Protein AF-A0A3B5LZ37-F1 (afdb_monomer)

Solvent-accessible surface area (backbone atoms only — not comparable to full-atom values): 19050 Å² total; per-residue (Å²): 139,79,80,84,75,85,79,83,60,98,40,76,66,57,43,52,51,50,54,52,50,49,52,50,54,51,48,50,52,51,52,52,51,49,50,53,51,51,51,52,54,49,52,50,51,54,50,51,51,51,52,52,52,51,48,53,51,50,52,48,53,52,52,51,53,52,53,51,51,51,51,52,51,53,53,51,51,52,51,49,54,51,49,52,52,53,50,53,50,50,51,52,51,49,53,51,53,52,50,53,50,52,51,53,50,51,52,50,53,49,51,55,50,51,51,52,52,51,53,52,54,50,53,52,48,53,51,48,50,52,54,50,51,53,56,48,53,57,47,52,54,54,51,50,53,51,49,55,51,48,54,52,52,50,50,55,49,50,53,51,49,54,50,52,52,51,52,49,51,53,51,51,52,56,50,50,53,51,50,53,49,53,50,51,51,69,73,57,70,88,78,87,90,91,80,90,78,90,80,91,82,92,80,89,82,87,83,88,87,88,89,85,88,91,87,85,89,85,86,85,86,85,76,92,78,78,82,82,85,79,76,91,73,94,69,86,79,78,79,69,53,72,66,59,51,53,53,51,51,50,54,52,53,50,50,54,56,53,53,60,59,59,76,76,69,81,81,93,75,91,80,75,98,76,66,91,84,71,85,76,90,79,69,83,63,66,67,52,55,55,50,54,53,49,52,52,51,52,52,52,52,50,54,54,51,53,56,57,64,74,77,109

Secondary structure (DSSP, 8-state):
---------SSHHHHHHHHHHHHHHHHHHHHHHHHHHHHHHHHHHHHHHHHHHHHHHHHHHHHHHHHHHHHHHHHHHHHHHHHHHHHHHHHHHHHHHHHHHHHHHHHHHHHHHHHHHHHHHHHHHHHHHHHHHHHHHHHHHHHHHHHHHHHHHHHHHHHHHHHHHHHHHHHHHHHHHHHHHHHHHHH--S------------------------------------PPP------------HHHHHHHHHHHHHHHHHHHHHTTSS---PPPS-STTS-----TTHHHHHHHHHHHHHHHHHHHHHHHHS--

Mean predicted aligned error: 20.91 Å

Structure (mmCIF, N/CA/C/O backbone):
data_AF-A0A3B5LZ37-F1
#
_entry.id   AF-A0A3B5LZ37-F1
#
loop_
_atom_site.group_PDB
_atom_site.id
_atom_site.type_symbol
_atom_site.label_atom_id
_atom_site.label_alt_id
_atom_site.label_comp_id
_atom_site.label_asym_id
_atom_site.label_entity_id
_atom_site.label_seq_id
_atom_site.pdbx_PDB_ins_code
_atom_site.Cartn_x
_atom_site.Cartn_y
_atom_site.Cartn_z
_atom_site.occupancy
_atom_site.B_iso_or_equiv
_atom_site.auth_seq_id
_atom_site.auth_comp_id
_atom_site.auth_asym_id
_atom_site.auth_atom_id
_atom_site.pdbx_PDB_model_num
ATOM 1 N N . MET A 1 1 ? -62.213 -22.875 81.108 1.00 37.03 1 MET A N 1
ATOM 2 C CA . MET A 1 1 ? -63.396 -22.525 81.920 1.00 37.03 1 MET A CA 1
ATOM 3 C C . MET A 1 1 ? -63.235 -23.212 83.260 1.00 37.03 1 MET A C 1
ATOM 5 O O . MET A 1 1 ? -63.354 -24.426 83.316 1.00 37.03 1 MET A O 1
ATOM 9 N N . VAL A 1 2 ? -62.835 -22.464 84.285 1.00 41.09 2 VAL A N 1
ATOM 10 C CA . VAL A 1 2 ? -62.782 -22.961 85.666 1.00 41.09 2 VAL A CA 1
ATOM 11 C C . VAL A 1 2 ? -64.120 -22.583 86.299 1.00 41.09 2 VAL A C 1
ATOM 13 O O . VAL A 1 2 ? -64.538 -21.434 86.169 1.00 41.09 2 VAL A O 1
AT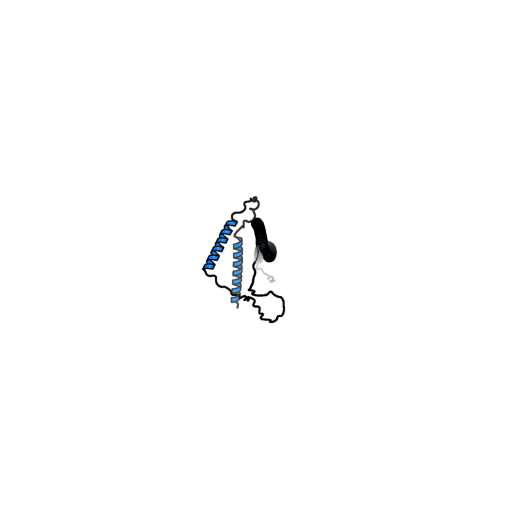OM 16 N N . GLU A 1 3 ? -64.824 -23.560 86.871 1.00 45.31 3 GLU A N 1
ATOM 17 C CA . GLU A 1 3 ? -66.086 -23.353 87.593 1.00 45.31 3 GLU A CA 1
ATOM 18 C C . GLU A 1 3 ? -65.928 -22.289 88.694 1.00 45.31 3 GLU A C 1
ATOM 20 O O . GLU A 1 3 ? -64.901 -22.275 89.378 1.00 45.31 3 GLU A O 1
ATOM 25 N N . PRO A 1 4 ? -66.932 -21.422 88.921 1.00 50.06 4 PRO A N 1
ATOM 26 C CA . PRO A 1 4 ? -66.911 -20.511 90.050 1.00 50.06 4 PRO A CA 1
ATOM 27 C C . PRO A 1 4 ? -67.201 -21.316 91.319 1.00 50.06 4 PRO A C 1
ATOM 29 O O . PRO A 1 4 ? -68.345 -21.658 91.616 1.00 50.06 4 PRO A O 1
ATOM 32 N N . THR A 1 5 ? -66.153 -21.646 92.072 1.00 52.88 5 THR A N 1
ATOM 33 C CA . THR A 1 5 ? -66.287 -22.207 93.416 1.00 52.88 5 THR A CA 1
ATOM 34 C C . THR A 1 5 ? -67.075 -21.232 94.284 1.00 52.88 5 THR A C 1
ATOM 36 O O . THR A 1 5 ? -66.641 -20.104 94.509 1.00 52.88 5 THR A O 1
ATOM 39 N N . ALA A 1 6 ? -68.246 -21.656 94.765 1.00 59.69 6 ALA A N 1
ATOM 40 C CA . ALA A 1 6 ? -69.032 -20.891 95.722 1.00 59.69 6 ALA A CA 1
ATOM 41 C C . ALA A 1 6 ? -68.243 -20.781 97.036 1.00 59.69 6 ALA A C 1
ATOM 43 O O . ALA A 1 6 ? -68.190 -21.715 97.837 1.00 59.69 6 ALA A O 1
ATOM 44 N N . HIS A 1 7 ? -67.570 -19.649 97.221 1.00 60.62 7 HIS A N 1
ATOM 45 C CA . HIS A 1 7 ? -66.814 -19.349 98.426 1.00 60.62 7 HIS A CA 1
ATOM 46 C C . HIS A 1 7 ? -67.796 -18.941 99.533 1.00 60.62 7 HIS A C 1
ATOM 48 O O . HIS A 1 7 ? -68.453 -17.910 99.440 1.00 60.62 7 HIS A O 1
ATOM 54 N N . SER A 1 8 ? -67.937 -19.779 100.562 1.00 71.06 8 SER A N 1
ATOM 55 C CA . SER A 1 8 ? -68.711 -19.453 101.765 1.00 71.06 8 SER A CA 1
ATOM 56 C C . SER A 1 8 ? -67.790 -18.779 102.774 1.00 71.06 8 SER A C 1
ATOM 58 O O . SER A 1 8 ? -66.862 -19.416 103.273 1.00 71.06 8 SER A O 1
ATOM 60 N N . PHE A 1 9 ? -68.048 -17.508 103.080 1.00 76.94 9 PHE A N 1
ATOM 61 C CA . PHE A 1 9 ? -67.205 -16.713 103.971 1.00 76.94 9 PHE A CA 1
ATOM 62 C C . PHE A 1 9 ? -67.703 -16.765 105.430 1.00 76.94 9 PHE A C 1
ATOM 64 O O . PHE A 1 9 ? -68.889 -16.551 105.679 1.00 76.94 9 PHE A O 1
ATOM 71 N N . PRO A 1 10 ? -66.818 -17.023 106.409 1.00 76.38 10 PRO A N 1
ATOM 72 C CA . PRO A 1 10 ? -67.133 -16.997 107.843 1.00 76.38 10 PRO A CA 1
ATOM 73 C C . PRO A 1 10 ? -67.588 -15.628 108.376 1.00 76.38 10 PRO A C 1
ATOM 75 O O . PRO A 1 10 ? -68.289 -15.564 109.387 1.00 76.38 10 PRO A O 1
ATOM 78 N N . SER A 1 11 ? -67.212 -14.526 107.715 1.00 81.69 11 SER A N 1
ATOM 79 C CA . SER A 1 11 ? -67.739 -13.186 107.997 1.00 81.69 11 SER A CA 1
ATOM 80 C C . SER A 1 11 ? -67.734 -12.287 106.756 1.00 81.69 11 SER A C 1
ATOM 82 O O . SER A 1 11 ? -66.883 -12.428 105.879 1.00 81.69 11 SER A O 1
ATOM 84 N N . LEU A 1 12 ? -68.621 -11.284 106.737 1.00 81.62 12 LEU A N 1
ATOM 85 C CA . LEU A 1 12 ? -68.654 -10.212 105.725 1.00 81.62 12 LEU A CA 1
ATOM 86 C C . LEU A 1 12 ? -67.300 -9.500 105.545 1.00 81.62 12 LEU A C 1
ATOM 88 O O . LEU A 1 12 ? -67.011 -8.973 104.475 1.00 81.62 12 LEU A O 1
ATOM 92 N N . LYS A 1 13 ? -66.462 -9.471 106.590 1.00 86.94 13 LYS A N 1
ATOM 93 C CA . LYS A 1 13 ? -65.134 -8.852 106.539 1.00 86.94 13 LYS A CA 1
ATOM 94 C C . LYS A 1 13 ? -64.147 -9.685 105.714 1.00 86.94 13 LYS A C 1
ATOM 96 O O . LYS A 1 13 ? -63.394 -9.114 104.935 1.00 86.94 13 LYS A O 1
ATOM 101 N N . GLU A 1 14 ? -64.178 -11.009 105.857 1.00 82.88 14 GLU A N 1
ATOM 102 C CA . GLU A 1 14 ? -63.323 -11.925 105.086 1.00 82.88 14 GLU A CA 1
ATOM 103 C C . GLU A 1 14 ? -63.758 -12.008 103.618 1.00 82.88 14 GLU A C 1
ATOM 105 O O . GLU A 1 14 ? -62.909 -12.084 102.735 1.00 82.88 14 GLU A O 1
ATOM 110 N N . GLU A 1 15 ? -65.063 -11.914 103.342 1.00 85.44 15 GLU A N 1
ATOM 111 C CA . GLU A 1 15 ? -65.585 -11.784 101.975 1.00 85.44 15 GLU A CA 1
ATOM 112 C C . GLU A 1 15 ? -65.077 -10.506 101.293 1.00 85.44 15 GLU A C 1
ATOM 114 O O . GLU A 1 15 ? -64.597 -10.542 100.158 1.00 85.44 15 GLU A O 1
ATOM 119 N N . LEU A 1 16 ? -65.132 -9.373 102.001 1.00 88.00 16 LEU A N 1
ATOM 120 C CA . LEU A 1 16 ? -64.646 -8.092 101.493 1.00 88.00 16 LEU A CA 1
ATOM 121 C C . LEU A 1 16 ? -63.128 -8.113 101.263 1.00 88.00 16 LEU A C 1
ATOM 123 O O . LEU A 1 16 ? -62.667 -7.623 100.233 1.00 88.00 16 LEU A O 1
ATOM 127 N N . GLU A 1 17 ? -62.349 -8.691 102.184 1.00 87.94 17 GLU A N 1
ATOM 128 C CA . GLU A 1 17 ? -60.899 -8.855 102.015 1.00 87.94 17 GLU A CA 1
ATOM 129 C C . GLU A 1 17 ? -60.555 -9.780 100.837 1.00 87.94 17 GLU A C 1
ATOM 131 O O . GLU A 1 17 ? -59.694 -9.423 100.032 1.00 87.94 17 GLU A O 1
ATOM 136 N N . TYR A 1 18 ? -61.274 -10.894 100.655 1.00 90.38 18 TYR A N 1
ATOM 137 C CA . TYR A 1 18 ? -61.086 -11.791 99.511 1.00 90.38 18 TYR A CA 1
ATOM 138 C C . TYR A 1 18 ? -61.338 -11.084 98.175 1.00 90.38 18 TYR A C 1
ATOM 140 O O . TYR A 1 18 ? -60.482 -11.122 97.290 1.00 90.38 18 TYR A O 1
ATOM 148 N N . TRP A 1 19 ? -62.479 -10.404 98.012 1.00 91.81 19 TRP A N 1
ATOM 149 C CA . TRP A 1 19 ? -62.790 -9.704 96.760 1.00 91.81 19 TRP A CA 1
ATOM 150 C C . TRP A 1 19 ? -61.849 -8.528 96.500 1.00 91.81 19 TRP A C 1
ATOM 152 O O . TRP A 1 19 ? -61.487 -8.282 95.349 1.00 91.81 19 TRP A O 1
ATOM 162 N N . LYS A 1 20 ? -61.396 -7.837 97.552 1.00 93.19 20 LYS A N 1
ATOM 163 C CA . LYS A 1 20 ? -60.376 -6.788 97.446 1.00 93.19 20 LYS A CA 1
ATOM 164 C C . LYS A 1 20 ? -59.039 -7.352 96.967 1.00 93.19 20 LYS A C 1
ATOM 166 O O . LYS A 1 20 ? -58.408 -6.754 96.097 1.00 93.19 20 LYS A O 1
ATOM 171 N N . GLU A 1 21 ? -58.620 -8.503 97.484 1.00 93.81 21 GLU A N 1
ATOM 172 C CA . GLU A 1 21 ? -57.393 -9.153 97.031 1.00 93.81 21 GLU A CA 1
ATOM 173 C C . GLU A 1 21 ? -57.523 -9.730 95.614 1.00 93.81 21 GLU A C 1
ATOM 175 O O . GLU A 1 21 ? -56.580 -9.634 94.828 1.00 93.81 21 GLU A O 1
ATOM 180 N N . GLN A 1 22 ? -58.689 -10.263 95.235 1.00 93.88 22 GLN A N 1
ATOM 181 C CA . GLN A 1 22 ? -58.931 -10.687 93.853 1.00 93.88 22 GLN A CA 1
ATOM 182 C C . GLN A 1 22 ? -58.920 -9.509 92.880 1.00 93.88 22 GLN A C 1
ATOM 184 O O . GLN A 1 22 ? -58.299 -9.605 91.824 1.00 93.88 22 GLN A O 1
ATOM 189 N N . ALA A 1 23 ? -59.540 -8.382 93.239 1.00 94.75 23 ALA A N 1
ATOM 190 C CA . ALA A 1 23 ? -59.470 -7.158 92.448 1.00 94.75 23 ALA A CA 1
ATOM 191 C C . ALA A 1 23 ? -58.017 -6.688 92.284 1.00 94.75 23 ALA A C 1
ATOM 193 O O . ALA A 1 23 ? -57.604 -6.391 91.167 1.00 94.75 23 ALA A O 1
ATOM 194 N N . HIS A 1 24 ? -57.219 -6.719 93.359 1.00 96.19 24 HIS A N 1
ATOM 195 C CA . HIS A 1 24 ? -55.794 -6.390 93.299 1.00 96.19 24 HIS A CA 1
ATOM 196 C C . HIS A 1 24 ? -55.009 -7.349 92.389 1.00 96.19 24 HIS A C 1
ATOM 198 O O . HIS A 1 24 ? -54.209 -6.897 91.580 1.00 96.19 24 HIS A O 1
ATOM 204 N N . LYS A 1 25 ? -55.247 -8.667 92.462 1.00 96.25 25 LYS A N 1
ATOM 205 C CA . LYS A 1 25 ? -54.600 -9.660 91.578 1.00 96.25 25 LYS A CA 1
ATOM 206 C C . LYS A 1 25 ? -54.991 -9.483 90.113 1.00 96.25 25 LYS A C 1
ATOM 208 O O . LYS A 1 25 ? -54.149 -9.639 89.234 1.00 96.25 25 LYS A O 1
ATOM 213 N N . HIS A 1 26 ? -56.258 -9.189 89.832 1.00 96.00 26 HIS A N 1
ATOM 214 C CA . HIS A 1 26 ? -56.717 -8.914 88.470 1.00 96.00 26 HIS A CA 1
ATOM 215 C C . HIS A 1 26 ? -56.147 -7.608 87.925 1.00 96.00 26 HIS A C 1
ATOM 217 O O . HIS A 1 26 ? -55.760 -7.579 86.762 1.00 96.00 26 HIS A O 1
ATOM 223 N N . GLN A 1 27 ? -56.064 -6.571 88.758 1.00 96.81 27 GLN A N 1
ATOM 224 C CA . GLN A 1 27 ? -55.427 -5.313 88.395 1.00 96.81 27 GLN A CA 1
ATOM 225 C C . GLN A 1 27 ? -53.939 -5.518 88.109 1.00 96.81 27 GLN A C 1
ATOM 227 O O . GLN A 1 27 ? -53.496 -5.175 87.025 1.00 96.81 27 GLN A O 1
ATOM 232 N N . GLN A 1 28 ? -53.217 -6.206 88.995 1.00 97.25 28 GLN A N 1
ATOM 233 C CA . GLN A 1 28 ? -51.811 -6.542 88.781 1.00 97.25 28 GLN A CA 1
ATOM 234 C C . GLN A 1 28 ? -51.592 -7.310 87.468 1.00 97.25 28 GLN A C 1
ATOM 236 O O . GLN A 1 28 ? -50.721 -6.947 86.693 1.00 97.25 28 GLN A O 1
ATOM 241 N N . ARG A 1 29 ? -52.403 -8.335 87.169 1.00 96.81 29 ARG A N 1
ATOM 242 C CA . ARG A 1 29 ? -52.296 -9.064 85.890 1.00 96.81 29 ARG A CA 1
ATOM 243 C C . ARG A 1 29 ? -52.621 -8.198 84.673 1.00 96.81 29 ARG A C 1
ATOM 245 O O . ARG A 1 29 ? -52.081 -8.446 83.602 1.00 96.81 29 ARG A O 1
ATOM 252 N N . ALA A 1 30 ? -53.552 -7.254 84.803 1.00 96.62 30 ALA A N 1
ATOM 253 C CA . ALA A 1 30 ? -53.871 -6.320 83.730 1.00 96.62 30 ALA A CA 1
ATOM 254 C C . ALA A 1 30 ? -52.710 -5.347 83.490 1.00 96.62 30 ALA A C 1
ATOM 256 O O . ALA A 1 30 ? -52.377 -5.098 82.335 1.00 96.62 30 ALA A O 1
ATOM 257 N N . ASP A 1 31 ? -52.077 -4.872 84.565 1.00 97.44 31 ASP A N 1
ATOM 258 C CA . ASP A 1 31 ? -50.893 -4.016 84.514 1.00 97.44 31 ASP A CA 1
ATOM 259 C C . ASP A 1 31 ? -49.704 -4.775 83.889 1.00 97.44 31 ASP A C 1
ATOM 261 O O . ASP A 1 31 ? -49.124 -4.295 82.921 1.00 97.44 31 ASP A O 1
ATOM 265 N N . GLU A 1 32 ? -49.420 -6.006 84.335 1.00 97.50 32 GLU A N 1
ATOM 266 C CA . GLU A 1 32 ? -48.377 -6.882 83.766 1.00 97.50 32 GLU A CA 1
ATOM 267 C C . GLU A 1 32 ? -48.607 -7.158 82.267 1.00 97.50 32 GLU A C 1
ATOM 269 O O . GLU A 1 32 ? -47.692 -7.026 81.457 1.00 97.50 32 GLU A O 1
ATOM 274 N N . ALA A 1 33 ? -49.840 -7.489 81.861 1.00 97.25 33 ALA A N 1
ATOM 275 C CA . ALA A 1 33 ? -50.171 -7.709 80.450 1.00 97.25 33 ALA A CA 1
ATOM 276 C C . ALA A 1 33 ? -50.076 -6.421 79.613 1.00 97.25 33 ALA A C 1
ATOM 278 O O . ALA A 1 33 ? -49.770 -6.468 78.419 1.00 97.25 33 ALA A O 1
ATOM 279 N N . GLN A 1 34 ? -50.360 -5.266 80.220 1.00 97.81 34 GLN A N 1
ATOM 280 C CA . GLN A 1 34 ? -50.197 -3.971 79.574 1.00 97.81 34 GLN A CA 1
ATOM 281 C C . GLN A 1 34 ? -48.714 -3.632 79.379 1.00 97.81 34 GLN A C 1
ATOM 283 O O . GLN A 1 34 ? -48.359 -3.145 78.306 1.00 97.81 34 GLN A O 1
ATOM 288 N N . GLU A 1 35 ? -47.864 -3.900 80.370 1.00 97.88 35 GLU A N 1
ATOM 289 C CA . GLU A 1 35 ? -46.409 -3.747 80.263 1.00 97.88 35 GLU A CA 1
ATOM 290 C C . GLU A 1 35 ? -45.837 -4.670 79.176 1.00 97.88 35 GLU A C 1
ATOM 292 O O . GLU A 1 35 ? -45.170 -4.185 78.263 1.00 97.88 35 GLU A O 1
ATOM 297 N N . GLU A 1 36 ? -46.198 -5.958 79.171 1.00 98.00 36 GLU A N 1
ATOM 298 C CA . GLU A 1 36 ? -45.754 -6.921 78.150 1.00 98.00 36 GLU A CA 1
ATOM 299 C C . GLU A 1 36 ? -46.178 -6.497 76.731 1.00 98.00 36 GLU A C 1
ATOM 301 O O . GLU A 1 36 ? -45.393 -6.563 75.781 1.00 98.00 36 GLU A O 1
ATOM 306 N N . LEU A 1 37 ? -47.407 -5.992 76.569 1.00 98.06 37 LEU A N 1
ATOM 307 C CA . LEU A 1 37 ? -47.872 -5.464 75.286 1.00 98.06 37 LEU A CA 1
ATOM 308 C C . LEU A 1 37 ? -47.072 -4.228 74.853 1.00 98.06 37 LEU A C 1
ATOM 310 O O . LEU A 1 37 ? -46.770 -4.085 73.666 1.00 98.06 37 LEU A O 1
ATOM 314 N N . GLN A 1 38 ? -46.748 -3.327 75.782 1.00 98.25 38 GLN A N 1
ATOM 315 C CA . GLN A 1 38 ? -45.941 -2.140 75.490 1.00 98.25 38 GLN A CA 1
ATOM 316 C C . GLN A 1 38 ? -44.519 -2.521 75.074 1.00 98.25 38 GLN A C 1
ATOM 318 O O . GLN A 1 38 ? -44.015 -1.971 74.091 1.00 98.25 38 GLN A O 1
ATOM 323 N N . GLU A 1 39 ? -43.903 -3.483 75.762 1.00 98.25 39 GLU A N 1
ATOM 324 C CA . GLU A 1 39 ? -42.597 -4.032 75.399 1.00 98.25 39 GLU A CA 1
ATOM 325 C C . GLU A 1 39 ? -42.638 -4.667 74.008 1.00 98.25 39 GLU A C 1
ATOM 327 O O . GLU A 1 39 ? -41.826 -4.316 73.154 1.00 98.25 39 GLU A O 1
ATOM 332 N N . PHE A 1 40 ? -43.630 -5.515 73.718 1.00 98.38 40 PHE A N 1
ATOM 333 C CA . PHE A 1 40 ? -43.779 -6.130 72.397 1.00 98.38 40 PHE A CA 1
ATOM 334 C C . PHE A 1 40 ? -43.956 -5.087 71.285 1.00 98.38 40 PHE A C 1
ATOM 336 O O . PHE A 1 40 ? -43.323 -5.178 70.232 1.00 98.38 40 PHE A O 1
ATOM 343 N N . GLN A 1 41 ? -44.786 -4.065 71.514 1.00 98.56 41 GLN A N 1
ATOM 344 C CA . GLN A 1 41 ? -44.967 -2.967 70.562 1.00 98.56 41 GLN A CA 1
ATOM 345 C C . GLN A 1 41 ? -43.674 -2.182 70.340 1.00 98.56 41 GLN A C 1
ATOM 347 O O . GLN A 1 41 ? -43.397 -1.778 69.212 1.00 98.56 41 GLN A O 1
ATOM 352 N N . GLN A 1 42 ? -42.893 -1.951 71.396 1.00 98.31 42 GLN A N 1
ATOM 353 C CA . GLN A 1 42 ? -41.611 -1.271 71.278 1.00 98.31 42 GLN A CA 1
ATOM 354 C C . GLN A 1 42 ? -40.607 -2.117 70.489 1.00 98.31 42 GLN A C 1
ATOM 356 O O . GLN A 1 42 ? -40.043 -1.619 69.520 1.00 98.31 42 GLN A O 1
ATOM 361 N N . MET A 1 43 ? -40.483 -3.405 70.812 1.00 98.12 43 MET A N 1
ATOM 362 C CA . MET A 1 43 ? -39.617 -4.341 70.092 1.00 98.12 43 MET A CA 1
ATOM 363 C C . MET A 1 43 ? -39.996 -4.468 68.610 1.00 98.12 43 MET A C 1
ATOM 365 O O . MET A 1 43 ? -39.112 -4.517 67.760 1.00 98.12 43 MET A O 1
ATOM 369 N N . SER A 1 44 ? -41.294 -4.478 68.280 1.00 98.44 44 SER A N 1
ATOM 370 C CA . SER A 1 44 ? -41.760 -4.480 66.883 1.00 98.44 44 SER A CA 1
ATOM 371 C C . SER A 1 44 ? -41.324 -3.217 66.147 1.00 98.44 44 SER A C 1
ATOM 373 O O . SER A 1 44 ? -40.819 -3.308 65.032 1.00 98.44 44 SER A O 1
ATOM 375 N N . ARG A 1 45 ? -41.468 -2.041 66.777 1.00 98.50 45 ARG A N 1
ATOM 376 C CA . ARG A 1 45 ? -41.036 -0.767 66.183 1.00 98.50 45 ARG A CA 1
ATOM 377 C C . ARG A 1 45 ? -39.527 -0.719 65.960 1.00 98.50 45 ARG A C 1
ATOM 379 O O . ARG A 1 45 ? -39.093 -0.253 64.911 1.00 98.50 45 ARG A O 1
ATOM 386 N N . ASP A 1 46 ? -38.745 -1.196 66.924 1.00 98.19 46 ASP A N 1
ATOM 387 C CA . ASP A 1 46 ? -37.286 -1.221 66.811 1.00 98.19 46 ASP A CA 1
ATOM 388 C C . ASP A 1 46 ? -36.840 -2.184 65.695 1.00 98.19 46 ASP A C 1
ATOM 390 O O . ASP A 1 46 ? -36.005 -1.822 64.868 1.00 98.19 46 ASP A O 1
ATOM 394 N N . TYR A 1 47 ? -37.479 -3.353 65.579 1.00 98.25 47 TYR A N 1
ATOM 395 C CA . TYR A 1 47 ? -37.217 -4.308 64.498 1.00 98.25 47 TYR A CA 1
ATOM 396 C C . TYR A 1 47 ? -37.623 -3.781 63.110 1.00 98.25 47 TYR A C 1
ATOM 398 O O . TYR A 1 47 ? -36.882 -3.933 62.138 1.00 98.25 47 TYR A O 1
ATOM 406 N N . GLU A 1 48 ? -38.780 -3.124 62.999 1.00 98.31 48 GLU A N 1
ATOM 407 C CA . GLU A 1 48 ? -39.203 -2.451 61.764 1.00 98.31 48 GLU A CA 1
ATOM 408 C C . GLU A 1 48 ? -38.192 -1.374 61.346 1.00 98.31 48 GLU A C 1
ATOM 410 O O . GLU A 1 48 ? -37.818 -1.301 60.174 1.00 98.31 48 GLU A O 1
ATOM 415 N N . ALA A 1 49 ? -37.688 -0.586 62.302 1.00 98.50 49 ALA A N 1
ATOM 416 C CA . ALA A 1 49 ? -36.662 0.415 62.037 1.00 98.50 49 ALA A CA 1
ATOM 417 C C . ALA A 1 49 ? -35.348 -0.219 61.544 1.00 98.50 49 ALA A C 1
ATOM 419 O O . ALA A 1 49 ? -34.753 0.286 60.588 1.00 98.50 49 ALA A O 1
ATOM 420 N N . GLU A 1 50 ? -34.910 -1.336 62.132 1.00 98.38 50 GLU A N 1
ATOM 421 C CA . GLU A 1 50 ? -33.742 -2.091 61.659 1.00 98.38 50 GLU A CA 1
ATOM 422 C C . GLU A 1 50 ? -33.930 -2.556 60.205 1.00 98.38 50 GLU A C 1
ATOM 424 O O . GLU A 1 50 ? -33.096 -2.242 59.348 1.00 98.38 50 GLU A O 1
ATOM 429 N N . LEU A 1 51 ? -35.066 -3.185 59.883 1.00 98.44 51 LEU A N 1
ATOM 430 C CA . LEU A 1 51 ? -35.387 -3.621 58.518 1.00 98.44 51 LEU A CA 1
ATOM 431 C C . LEU A 1 51 ? -35.425 -2.456 57.518 1.00 98.44 51 LEU A C 1
ATOM 433 O O . LEU A 1 51 ? -34.921 -2.580 56.399 1.00 98.44 51 LEU A O 1
ATOM 437 N N . GLU A 1 52 ? -35.978 -1.304 57.902 1.00 98.44 52 GLU A N 1
ATOM 438 C CA . GLU A 1 52 ? -35.963 -0.109 57.056 1.00 98.44 52 GLU A CA 1
ATOM 439 C C . GLU A 1 52 ? -34.542 0.401 56.790 1.00 98.44 52 GLU A C 1
ATOM 441 O O . GLU A 1 52 ? -34.254 0.881 55.687 1.00 98.44 52 GLU A O 1
ATOM 446 N N . THR A 1 53 ? -33.646 0.333 57.780 1.00 98.44 53 THR A N 1
ATOM 447 C CA . THR A 1 53 ? -32.247 0.739 57.587 1.00 98.44 53 THR A CA 1
ATOM 448 C C . THR A 1 53 ? -31.509 -0.205 56.644 1.00 98.44 53 THR A C 1
ATOM 450 O O . THR A 1 53 ? -30.802 0.271 55.750 1.00 98.44 53 THR A O 1
ATOM 453 N N . GLU A 1 54 ? -31.719 -1.517 56.772 1.00 98.44 54 GLU A N 1
ATOM 454 C CA . GLU A 1 54 ? -31.146 -2.516 55.868 1.00 98.44 54 GLU A CA 1
ATOM 455 C C . GLU A 1 54 ? -31.675 -2.352 54.442 1.00 98.44 54 GLU A C 1
ATOM 457 O O . GLU A 1 54 ? -30.889 -2.351 53.489 1.00 98.44 54 GLU A O 1
ATOM 462 N N . LEU A 1 55 ? -32.984 -2.131 54.286 1.00 98.44 55 LEU A N 1
ATOM 463 C CA . LEU A 1 55 ? -33.603 -1.882 52.987 1.00 98.44 55 LEU A CA 1
ATOM 464 C C . LEU A 1 55 ? -32.998 -0.641 52.322 1.00 98.44 55 LEU A C 1
ATOM 466 O O . LEU A 1 55 ? -32.530 -0.731 51.187 1.00 98.44 55 LEU A O 1
ATOM 470 N N . LYS A 1 56 ? -32.907 0.487 53.043 1.00 98.62 56 LYS A N 1
ATOM 471 C CA . LYS A 1 56 ? -32.279 1.725 52.540 1.00 98.62 56 LYS A CA 1
ATOM 472 C C . LYS A 1 56 ? -30.829 1.497 52.122 1.00 98.62 56 LYS A C 1
ATOM 474 O O . LYS A 1 56 ? -30.385 2.019 51.098 1.00 98.62 56 LYS A O 1
ATOM 479 N N . GLN A 1 57 ? -30.079 0.710 52.891 1.00 98.56 57 GLN A N 1
ATOM 480 C CA . GLN A 1 57 ? -28.692 0.394 52.569 1.00 98.56 57 GLN A CA 1
ATOM 481 C C . GLN A 1 57 ? -28.585 -0.475 51.304 1.00 98.56 57 GLN A C 1
ATOM 483 O O . GLN A 1 57 ? -27.731 -0.225 50.449 1.00 98.56 57 GLN A O 1
ATOM 488 N N . CYS A 1 58 ? -29.453 -1.478 51.158 1.00 98.31 58 CYS A N 1
ATOM 489 C CA . CYS A 1 58 ? -29.537 -2.332 49.973 1.00 98.31 58 CYS A CA 1
ATOM 490 C C . CYS A 1 58 ? -29.959 -1.551 48.720 1.00 98.31 58 CYS A C 1
ATOM 492 O O . CYS A 1 58 ? -29.328 -1.695 47.672 1.00 98.31 58 CYS A O 1
ATOM 494 N N . GLU A 1 59 ? -30.967 -0.685 48.824 1.00 98.50 59 GLU A N 1
ATOM 495 C CA . GLU A 1 59 ? -31.396 0.207 47.742 1.00 98.50 59 GLU A CA 1
ATOM 496 C C . GLU A 1 59 ? -30.280 1.174 47.327 1.00 98.50 59 GLU A C 1
ATOM 498 O O . GLU A 1 59 ? -30.043 1.367 46.132 1.00 98.50 59 GLU A O 1
ATOM 503 N N . GLY A 1 60 ? -29.545 1.723 48.301 1.00 98.62 60 GLY A N 1
ATOM 504 C CA . GLY A 1 60 ? -28.371 2.562 48.062 1.00 98.62 60 GLY A CA 1
ATOM 505 C C . GLY A 1 60 ? -27.293 1.839 47.256 1.00 98.62 60 GLY A C 1
ATOM 506 O O . GLY A 1 60 ? -26.900 2.317 46.191 1.00 98.62 60 GLY A O 1
ATOM 507 N N . ARG A 1 61 ? -26.888 0.639 47.697 1.00 98.56 61 ARG A N 1
ATOM 508 C CA . ARG A 1 61 ? -25.913 -0.187 46.963 1.00 98.56 61 ARG A CA 1
ATOM 509 C C . ARG A 1 61 ? -26.392 -0.550 45.560 1.00 98.56 61 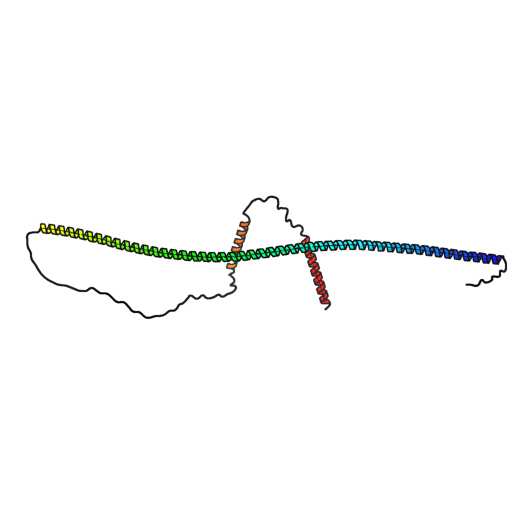ARG A C 1
ATOM 511 O O . ARG A 1 61 ? -25.605 -0.516 44.621 1.00 98.56 61 ARG A O 1
ATOM 518 N N . ASN A 1 62 ? -27.670 -0.891 45.392 1.00 98.38 62 ASN A N 1
ATOM 519 C CA . ASN A 1 62 ? -28.221 -1.225 44.078 1.00 98.38 62 ASN A CA 1
ATOM 520 C C . ASN A 1 62 ? -28.167 -0.013 43.132 1.00 98.38 62 ASN A C 1
ATOM 522 O O . ASN A 1 62 ? -27.756 -0.129 41.978 1.00 98.38 62 ASN A O 1
ATOM 526 N N . LYS A 1 63 ? -28.496 1.179 43.638 1.00 98.69 63 LYS A N 1
ATOM 527 C CA . LYS A 1 63 ? -28.382 2.423 42.872 1.00 98.69 63 LYS A CA 1
ATOM 528 C C . LYS A 1 63 ? -26.939 2.710 42.450 1.00 98.69 63 LYS A C 1
ATOM 530 O O . LYS A 1 63 ? -26.721 3.067 41.295 1.00 98.69 63 LYS A O 1
ATOM 535 N N . GLU A 1 64 ? -25.971 2.542 43.348 1.00 98.62 64 GLU A N 1
ATOM 536 C CA . GLU A 1 64 ? -24.543 2.697 43.032 1.00 98.62 64 GLU A CA 1
ATOM 537 C C . GLU A 1 64 ? -24.099 1.709 41.948 1.00 98.62 64 GLU A C 1
ATOM 539 O O . GLU A 1 64 ? -23.554 2.125 40.925 1.00 98.62 64 GLU A O 1
ATOM 544 N N . LEU A 1 65 ? -24.437 0.424 42.101 1.00 98.56 65 LEU A N 1
ATOM 545 C CA . LEU A 1 65 ? -24.129 -0.610 41.110 1.00 98.56 65 LEU A CA 1
ATOM 546 C C . LEU A 1 65 ? -24.750 -0.312 39.740 1.00 98.56 65 LEU A C 1
ATOM 548 O O . LEU A 1 65 ? -24.116 -0.559 38.716 1.00 98.56 65 LEU A O 1
ATOM 552 N N . LEU A 1 66 ? -25.967 0.236 39.691 1.00 98.69 66 LEU A N 1
ATOM 553 C CA . LEU A 1 66 ? -26.605 0.644 38.436 1.00 98.69 66 LEU A CA 1
ATOM 554 C C . LEU A 1 66 ? -25.881 1.819 37.770 1.00 98.69 66 LEU A C 1
ATOM 556 O O . LEU A 1 66 ? -25.740 1.834 36.544 1.00 98.69 66 LEU A O 1
ATOM 560 N N . LEU A 1 67 ? -25.421 2.802 38.546 1.00 98.69 67 LEU A N 1
ATOM 561 C CA . LEU A 1 67 ? -24.642 3.924 38.019 1.00 98.69 67 LEU A CA 1
ATOM 562 C C . LEU A 1 67 ? -23.298 3.445 37.466 1.00 98.69 67 LEU A C 1
ATOM 564 O O . LEU A 1 67 ? -22.950 3.794 36.336 1.00 98.69 67 LEU A O 1
ATOM 568 N N . ASP A 1 68 ? -22.593 2.587 38.203 1.00 98.62 68 ASP A N 1
ATOM 569 C CA . ASP A 1 68 ? -21.336 1.998 37.745 1.00 98.62 68 ASP A CA 1
ATOM 570 C C . ASP A 1 68 ? -21.529 1.110 36.516 1.00 98.62 68 ASP A C 1
ATOM 572 O O . ASP A 1 68 ? -20.746 1.190 35.571 1.00 98.62 68 ASP A O 1
ATOM 576 N N . ASN A 1 69 ? -22.599 0.313 36.462 1.00 98.69 69 ASN A N 1
ATOM 577 C CA . ASN A 1 69 ? -22.892 -0.509 35.291 1.00 98.69 69 ASN A CA 1
ATOM 578 C C . ASN A 1 69 ? -23.128 0.351 34.042 1.00 98.69 69 ASN A C 1
ATOM 580 O O . ASN A 1 69 ? -22.606 0.037 32.973 1.00 98.69 69 ASN A O 1
ATOM 584 N N . ASN A 1 70 ? -23.869 1.455 34.172 1.00 98.62 70 ASN A N 1
ATOM 585 C CA . ASN A 1 70 ? -24.080 2.390 33.068 1.00 98.62 70 ASN A CA 1
ATOM 586 C C . ASN A 1 70 ? -22.778 3.077 32.641 1.00 98.62 70 ASN A C 1
ATOM 588 O O . ASN A 1 70 ? -22.506 3.162 31.443 1.00 98.62 70 ASN A O 1
ATOM 592 N N . ARG A 1 71 ? -21.945 3.503 33.597 1.00 98.69 71 ARG A N 1
ATOM 593 C CA . ARG A 1 71 ? -20.627 4.082 33.312 1.00 98.69 71 ARG A CA 1
ATOM 594 C C . ARG A 1 71 ? -19.739 3.101 32.546 1.00 98.69 71 ARG A C 1
ATOM 596 O O . ARG A 1 71 ? -19.247 3.443 31.476 1.00 98.69 71 ARG A O 1
ATOM 603 N N . LEU A 1 72 ? -19.606 1.870 33.039 1.00 98.62 72 LEU A N 1
ATOM 604 C CA . LEU A 1 72 ? -18.810 0.825 32.389 1.00 98.62 72 LEU A CA 1
ATOM 605 C C . LEU A 1 72 ? -19.342 0.479 30.993 1.00 98.62 72 LEU A C 1
ATOM 607 O O . LEU A 1 72 ? -18.554 0.248 30.080 1.00 98.62 72 LEU A O 1
ATOM 611 N N . ARG A 1 73 ? -20.666 0.479 30.789 1.00 98.69 73 ARG A N 1
ATOM 612 C CA . ARG A 1 73 ? -21.265 0.294 29.455 1.00 98.69 73 ARG A CA 1
ATOM 613 C C . ARG A 1 73 ? -20.871 1.408 28.489 1.00 98.69 73 ARG A C 1
ATOM 615 O O . ARG A 1 73 ? -20.535 1.111 27.348 1.00 98.69 73 ARG A O 1
ATOM 622 N N . MET A 1 74 ? -20.892 2.662 28.936 1.00 98.69 74 MET A N 1
ATOM 623 C CA . MET A 1 74 ? -20.465 3.797 28.113 1.00 98.69 74 MET A CA 1
ATOM 624 C C . MET A 1 74 ? -18.965 3.754 27.801 1.00 98.69 74 MET A C 1
ATOM 626 O O . MET A 1 74 ? -18.572 4.013 26.667 1.00 98.69 74 MET A O 1
ATOM 630 N N . GLU A 1 75 ? -18.129 3.406 28.783 1.00 98.62 75 GLU A N 1
ATOM 631 C CA . GLU A 1 75 ? -16.685 3.231 28.584 1.00 98.62 75 GLU A CA 1
ATOM 632 C C . GLU A 1 75 ? -1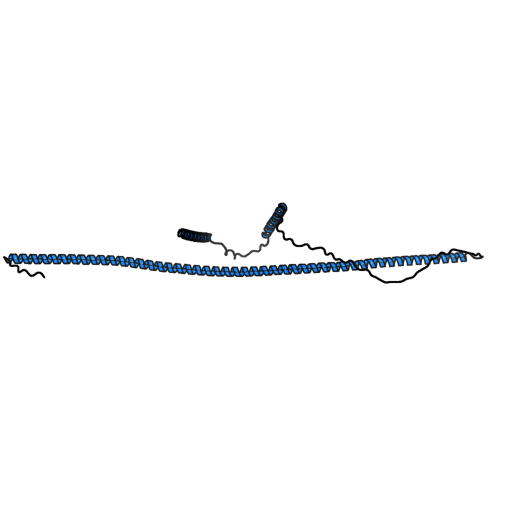6.400 2.118 27.563 1.00 98.62 75 GLU A C 1
ATOM 634 O O . GLU A 1 75 ? -15.607 2.311 26.642 1.00 98.62 75 GLU A O 1
ATOM 639 N N . LEU A 1 76 ? -17.102 0.987 27.674 1.00 98.62 76 LEU A N 1
ATOM 640 C CA . LEU A 1 76 ? -16.997 -0.135 26.744 1.00 98.62 76 LEU A CA 1
ATOM 641 C C . LEU A 1 76 ? -17.393 0.280 25.322 1.00 98.62 76 LEU A C 1
ATOM 643 O O . LEU A 1 76 ? -16.657 -0.013 24.380 1.00 98.62 76 LEU A O 1
ATOM 647 N N . GLU A 1 77 ? -18.514 0.981 25.161 1.00 98.69 77 GLU A N 1
ATOM 648 C CA . GLU A 1 77 ? -18.958 1.457 23.848 1.00 98.69 77 GLU A CA 1
ATOM 649 C C . GLU A 1 77 ? -17.971 2.464 23.244 1.00 98.69 77 GLU A C 1
ATOM 651 O O . GLU A 1 77 ? -17.617 2.356 22.074 1.00 98.69 77 GLU A O 1
ATOM 656 N N . SER A 1 78 ? -17.421 3.372 24.057 1.00 98.69 78 SER A N 1
ATOM 657 C CA . SER A 1 78 ? -16.394 4.313 23.597 1.00 98.69 78 SER A CA 1
ATOM 658 C C . SER A 1 78 ? -15.116 3.607 23.138 1.00 98.69 78 SER A C 1
ATOM 660 O O . SER A 1 78 ? -14.504 4.017 22.152 1.00 98.69 78 SER A O 1
ATOM 662 N N . ILE A 1 79 ? -14.685 2.559 23.845 1.00 98.56 79 ILE A N 1
ATOM 663 C CA . ILE A 1 79 ? -13.502 1.780 23.459 1.00 98.56 79 ILE A CA 1
ATOM 664 C C . ILE A 1 79 ? -13.760 1.028 22.153 1.00 98.56 79 ILE A C 1
ATOM 666 O O . ILE A 1 79 ? -12.882 1.019 21.292 1.00 98.56 79 ILE A O 1
ATOM 670 N N . LYS A 1 80 ? -14.951 0.447 21.977 1.00 98.75 80 LYS A N 1
ATOM 671 C CA . LYS A 1 80 ? -15.343 -0.197 20.716 1.00 98.75 80 LYS A CA 1
ATOM 672 C C . LYS A 1 80 ? -15.333 0.780 19.550 1.00 98.75 80 LYS A C 1
ATOM 674 O O . LYS A 1 80 ? -14.687 0.499 18.551 1.00 98.75 80 LYS A O 1
ATOM 679 N N . GLU A 1 81 ? -15.958 1.944 19.704 1.00 98.69 81 GLU A N 1
ATOM 680 C CA . GLU A 1 81 ? -15.990 2.965 18.653 1.00 98.69 81 GLU A CA 1
ATOM 681 C C . GLU A 1 81 ? -14.574 3.415 18.264 1.00 98.69 81 GLU A C 1
ATOM 683 O O . GLU A 1 81 ? -14.248 3.508 17.080 1.00 98.69 81 GLU A O 1
ATOM 688 N N . LYS A 1 82 ? -13.691 3.629 19.250 1.00 98.69 82 LYS A N 1
ATOM 689 C CA . LYS A 1 82 ? -12.280 3.961 18.998 1.00 98.69 82 LYS A CA 1
ATOM 690 C C . LYS A 1 82 ? -11.544 2.838 18.276 1.00 98.69 82 LYS A C 1
ATOM 692 O O . LYS A 1 82 ? -10.782 3.121 17.354 1.00 98.69 82 LYS A O 1
ATOM 697 N N . PHE A 1 83 ? -11.757 1.593 18.693 1.00 98.56 83 PHE A N 1
ATOM 698 C CA . PHE A 1 83 ? -11.155 0.427 18.058 1.00 98.56 83 PHE A CA 1
ATOM 699 C C . PHE A 1 83 ? -11.612 0.297 16.603 1.00 98.56 83 PHE A C 1
ATOM 701 O O . PHE A 1 83 ? -10.769 0.176 15.718 1.00 98.56 83 PHE A O 1
ATOM 708 N N . ASP A 1 84 ? -12.914 0.392 16.340 1.00 98.69 84 ASP A N 1
ATOM 709 C CA . ASP A 1 84 ? -13.475 0.280 14.993 1.00 98.69 84 ASP A CA 1
ATOM 710 C C . ASP A 1 84 ? -12.992 1.423 14.089 1.00 98.69 84 ASP A C 1
ATOM 712 O O . ASP A 1 84 ? -12.596 1.187 12.944 1.00 98.69 84 ASP A O 1
ATOM 716 N N . ALA A 1 85 ? -12.932 2.653 14.612 1.00 98.56 85 ALA A N 1
ATOM 717 C CA . ALA A 1 85 ? -12.382 3.797 13.893 1.00 98.56 85 ALA A CA 1
ATOM 718 C C . ALA A 1 85 ? -10.910 3.568 13.513 1.00 98.56 85 ALA A C 1
ATOM 720 O O . ALA A 1 85 ? -10.564 3.651 12.333 1.00 98.56 85 ALA A O 1
ATOM 721 N N . GLN A 1 86 ? -10.063 3.199 14.479 1.00 98.44 86 GLN A N 1
ATOM 722 C CA . GLN A 1 86 ? -8.644 2.913 14.236 1.00 98.44 86 GLN A CA 1
ATOM 723 C C . GLN A 1 86 ? -8.444 1.731 13.285 1.00 98.44 86 GLN A C 1
ATOM 725 O O . GLN A 1 86 ? -7.579 1.777 12.412 1.00 98.44 86 GLN A O 1
ATOM 730 N N . HIS A 1 87 ? -9.251 0.679 13.423 1.00 98.62 87 HIS A N 1
ATOM 731 C CA . HIS A 1 87 ? -9.187 -0.489 12.557 1.00 98.62 87 HIS A CA 1
ATOM 732 C C . HIS A 1 87 ? -9.551 -0.128 11.113 1.00 98.62 87 HIS A C 1
ATOM 734 O O . HIS A 1 87 ? -8.838 -0.510 10.184 1.00 98.62 87 HIS A O 1
ATOM 740 N N . SER A 1 88 ? -10.610 0.663 10.918 1.00 98.62 88 SER A N 1
ATOM 741 C CA . SER A 1 88 ? -11.021 1.135 9.593 1.00 98.62 88 SER A CA 1
ATOM 742 C C . SER A 1 88 ? -9.973 2.047 8.942 1.00 98.62 88 SER A C 1
ATOM 744 O O . SER A 1 88 ? -9.693 1.916 7.749 1.00 98.62 88 SER A O 1
ATOM 746 N N . GLU A 1 89 ? -9.336 2.922 9.723 1.00 98.62 89 GLU A N 1
ATOM 747 C CA . GLU A 1 89 ? -8.260 3.800 9.261 1.00 98.62 89 GLU A CA 1
ATOM 748 C C . GLU A 1 89 ? -7.014 2.997 8.870 1.00 98.62 89 GLU A C 1
ATOM 750 O O . GLU A 1 89 ? -6.471 3.194 7.780 1.00 98.62 89 GLU A O 1
ATOM 755 N N . ALA A 1 90 ? -6.602 2.041 9.708 1.00 98.50 90 ALA A N 1
ATOM 756 C CA . ALA A 1 90 ? -5.490 1.143 9.418 1.00 98.50 90 ALA A CA 1
ATOM 757 C C . ALA A 1 90 ? -5.749 0.322 8.148 1.00 98.50 90 ALA A C 1
ATOM 759 O O . ALA A 1 90 ? -4.873 0.234 7.289 1.00 98.50 90 ALA A O 1
ATOM 760 N N . PHE A 1 91 ? -6.959 -0.220 7.986 1.00 98.75 91 PHE A N 1
ATOM 761 C CA . PHE A 1 91 ? -7.341 -0.957 6.783 1.00 98.75 91 PHE A CA 1
ATOM 762 C C . PHE A 1 91 ? -7.267 -0.075 5.530 1.00 98.75 91 PHE A C 1
ATOM 764 O O . PHE A 1 91 ? -6.706 -0.485 4.514 1.00 98.75 91 PHE A O 1
ATOM 771 N N . ARG A 1 92 ? -7.756 1.170 5.611 1.00 98.69 92 ARG A N 1
ATOM 772 C CA . ARG A 1 92 ? -7.661 2.137 4.509 1.00 98.69 92 ARG A CA 1
ATOM 773 C C . ARG A 1 92 ? -6.207 2.452 4.158 1.00 98.69 92 ARG A C 1
ATOM 775 O O . ARG A 1 92 ? -5.865 2.476 2.980 1.00 98.69 92 ARG A O 1
ATOM 782 N N . HIS A 1 93 ? -5.354 2.663 5.161 1.00 98.62 93 HIS A N 1
ATOM 783 C CA . HIS A 1 93 ? -3.927 2.904 4.954 1.00 98.62 93 HIS A CA 1
ATOM 784 C C . HIS A 1 93 ? -3.214 1.717 4.312 1.00 98.62 93 HIS A C 1
ATOM 786 O O . HIS A 1 93 ? -2.435 1.922 3.384 1.00 98.62 93 HIS A O 1
ATOM 792 N N . ILE A 1 94 ? -3.493 0.494 4.769 1.00 98.69 94 ILE A N 1
ATOM 793 C CA . ILE A 1 94 ? -2.937 -0.726 4.175 1.00 98.69 94 ILE A CA 1
ATOM 794 C C . ILE A 1 94 ? -3.355 -0.826 2.708 1.00 98.69 94 ILE A C 1
ATOM 796 O O . ILE A 1 94 ? -2.483 -0.968 1.859 1.00 98.69 94 ILE A O 1
ATOM 800 N N . SER A 1 95 ? -4.643 -0.647 2.400 1.00 98.75 95 SER A N 1
ATOM 801 C CA . SER A 1 95 ? -5.143 -0.687 1.019 1.00 98.75 95 SER A CA 1
ATOM 802 C C . SER A 1 95 ? -4.434 0.331 0.119 1.00 98.75 95 SER A C 1
ATOM 804 O O . SER A 1 95 ? -4.016 -0.012 -0.979 1.00 98.75 95 SER A O 1
ATOM 806 N N . THR A 1 96 ? -4.238 1.568 0.588 1.00 98.69 96 THR A N 1
ATOM 807 C CA . THR A 1 96 ? -3.502 2.588 -0.180 1.00 98.69 96 THR A CA 1
ATOM 808 C C . THR A 1 96 ? -2.040 2.195 -0.407 1.00 98.69 96 THR A C 1
ATOM 810 O O . THR A 1 96 ? -1.532 2.339 -1.512 1.00 98.69 96 THR A O 1
ATOM 813 N N . LEU A 1 97 ? -1.359 1.658 0.610 1.00 98.62 97 LEU A N 1
ATOM 814 C CA . LEU A 1 97 ? 0.026 1.199 0.464 1.00 98.62 97 LEU A CA 1
ATOM 815 C C . LEU A 1 97 ? 0.147 -0.006 -0.481 1.00 98.62 97 LEU A C 1
ATOM 817 O O . LEU A 1 97 ? 1.153 -0.138 -1.179 1.00 98.62 97 LEU A O 1
ATOM 821 N N . GLU A 1 98 ? -0.848 -0.891 -0.504 1.00 98.69 98 GLU A N 1
ATOM 822 C CA . GLU A 1 98 ? -0.916 -2.011 -1.445 1.00 98.69 98 GLU A CA 1
ATOM 823 C C . GLU A 1 98 ? -1.088 -1.524 -2.890 1.00 98.69 98 GLU A C 1
ATOM 825 O O . GLU A 1 98 ? -0.379 -2.016 -3.777 1.00 98.69 98 GLU A O 1
ATOM 830 N N . ASP A 1 99 ? -1.944 -0.523 -3.111 1.00 98.81 99 ASP A N 1
ATOM 831 C CA . ASP A 1 99 ? -2.141 0.120 -4.415 1.00 98.81 99 ASP A CA 1
ATOM 832 C C . ASP A 1 99 ? -0.854 0.817 -4.898 1.00 98.81 99 ASP A C 1
ATOM 834 O O . ASP A 1 99 ? -0.376 0.535 -6.002 1.00 98.81 99 ASP A O 1
ATOM 838 N N . ASP A 1 100 ? -0.218 1.633 -4.050 1.00 98.69 100 ASP A N 1
ATOM 839 C CA . ASP A 1 100 ? 1.044 2.324 -4.362 1.00 98.69 100 ASP A CA 1
ATOM 840 C C . ASP A 1 100 ? 2.178 1.327 -4.672 1.00 98.69 100 ASP A C 1
ATOM 842 O O . ASP A 1 100 ? 3.011 1.532 -5.569 1.00 98.69 100 ASP A O 1
ATOM 846 N N . LEU A 1 101 ? 2.224 0.208 -3.940 1.00 98.75 101 LEU A N 1
ATOM 847 C CA . LEU A 1 101 ? 3.184 -0.866 -4.179 1.00 98.75 101 LEU A CA 1
ATOM 848 C C . LEU A 1 101 ? 2.929 -1.544 -5.531 1.00 98.75 101 LEU A C 1
ATOM 850 O O . LEU A 1 101 ? 3.891 -1.874 -6.237 1.00 98.75 101 LEU A O 1
ATOM 854 N N . ALA A 1 102 ? 1.666 -1.781 -5.888 1.00 98.75 102 ALA A N 1
ATOM 855 C CA . ALA A 1 102 ? 1.288 -2.352 -7.175 1.00 98.75 102 ALA A CA 1
ATOM 856 C C . ALA A 1 102 ? 1.650 -1.407 -8.332 1.00 98.75 102 ALA A C 1
ATOM 858 O O . ALA A 1 102 ? 2.273 -1.850 -9.302 1.00 98.75 102 ALA A O 1
ATOM 859 N N . GLU A 1 103 ? 1.366 -0.110 -8.197 1.00 98.81 103 GLU A N 1
ATOM 860 C CA . GLU A 1 103 ? 1.738 0.916 -9.175 1.00 98.81 103 GLU A CA 1
ATOM 861 C C . GLU A 1 103 ? 3.260 0.990 -9.350 1.00 98.81 103 GLU A C 1
ATOM 863 O O . GLU A 1 103 ? 3.773 0.883 -10.467 1.00 98.81 103 GLU A O 1
ATOM 868 N N . THR A 1 104 ? 4.009 1.064 -8.248 1.00 98.69 104 THR A N 1
ATOM 869 C CA . THR A 1 104 ? 5.478 1.118 -8.283 1.00 98.69 104 THR A CA 1
ATOM 870 C C . THR A 1 104 ? 6.072 -0.119 -8.964 1.00 98.69 104 THR A C 1
ATOM 872 O O . THR A 1 104 ? 7.030 -0.016 -9.739 1.00 98.69 104 THR A O 1
ATOM 875 N N . LYS A 1 105 ? 5.506 -1.308 -8.711 1.00 98.81 105 LYS A N 1
ATOM 876 C CA . LYS A 1 105 ? 5.908 -2.549 -9.391 1.00 98.81 105 LYS A CA 1
ATOM 877 C C . LYS A 1 105 ? 5.630 -2.473 -10.893 1.00 98.81 105 LYS A C 1
ATOM 879 O O . LYS A 1 105 ? 6.526 -2.800 -11.668 1.00 98.81 105 LYS A O 1
ATOM 884 N N . ALA A 1 106 ? 4.453 -1.995 -11.295 1.00 98.81 106 ALA A N 1
ATOM 885 C CA . ALA A 1 106 ? 4.091 -1.841 -12.701 1.00 98.81 106 ALA A CA 1
ATOM 886 C C . ALA A 1 106 ? 5.014 -0.850 -13.433 1.00 98.81 106 ALA A C 1
ATOM 888 O O . ALA A 1 106 ? 5.507 -1.154 -14.521 1.00 98.81 106 ALA A O 1
ATOM 889 N N . VAL A 1 107 ? 5.323 0.296 -12.815 1.00 98.75 107 VAL A N 1
ATOM 890 C CA . VAL A 1 107 ? 6.260 1.292 -13.363 1.00 98.75 107 VAL A CA 1
ATOM 891 C C . VAL A 1 107 ? 7.659 0.701 -13.513 1.00 98.75 107 VAL A C 1
ATOM 893 O O . VAL A 1 107 ? 8.280 0.850 -14.566 1.00 98.75 107 VAL A O 1
ATOM 896 N N . ARG A 1 108 ? 8.161 -0.014 -12.499 1.00 98.75 108 ARG A N 1
ATOM 897 C CA . ARG A 1 108 ? 9.460 -0.695 -12.586 1.00 98.75 108 ARG A CA 1
ATOM 898 C C . ARG A 1 108 ? 9.485 -1.686 -13.750 1.00 98.75 108 ARG A C 1
ATOM 900 O O . ARG A 1 108 ? 10.451 -1.689 -14.510 1.00 98.75 108 ARG A O 1
ATOM 907 N N . ASP A 1 109 ? 8.457 -2.515 -13.893 1.00 98.81 109 ASP A N 1
ATOM 908 C CA . ASP A 1 109 ? 8.411 -3.542 -14.937 1.00 98.81 109 ASP A CA 1
ATOM 909 C C . ASP A 1 109 ? 8.335 -2.907 -16.335 1.00 98.81 109 ASP A C 1
ATOM 911 O O . ASP A 1 109 ? 9.015 -3.356 -17.264 1.00 98.81 109 ASP A O 1
ATOM 915 N N . HIS A 1 110 ? 7.599 -1.798 -16.470 1.00 98.81 110 HIS A N 1
ATOM 916 C CA . HIS A 1 110 ? 7.581 -0.990 -17.686 1.00 98.81 110 HIS A CA 1
ATOM 917 C C . HIS A 1 110 ? 8.963 -0.410 -18.017 1.00 98.81 110 HIS A C 1
ATOM 919 O O . HIS A 1 110 ? 9.442 -0.581 -19.137 1.00 98.81 110 HIS A O 1
ATOM 925 N N . LEU A 1 111 ? 9.645 0.209 -17.047 1.00 98.75 111 LEU A N 1
ATOM 926 C CA . LEU A 1 111 ? 10.988 0.761 -17.250 1.00 98.75 111 LEU A CA 1
ATOM 927 C C . LEU A 1 111 ? 12.006 -0.324 -17.612 1.00 98.75 111 LEU A C 1
ATOM 929 O O . LEU A 1 111 ? 12.834 -0.118 -18.493 1.00 98.75 111 LEU A O 1
ATOM 933 N N . GLN A 1 112 ? 11.927 -1.504 -16.996 1.00 98.88 112 GLN A N 1
ATOM 934 C CA . GLN A 1 112 ? 12.777 -2.637 -17.367 1.00 98.88 112 GLN A CA 1
ATOM 935 C C . GLN A 1 112 ? 12.521 -3.113 -18.798 1.00 98.88 112 GLN A C 1
ATOM 937 O O . GLN A 1 112 ? 13.457 -3.513 -19.489 1.00 98.88 112 GLN A O 1
ATOM 942 N N . LYS A 1 113 ? 11.264 -3.119 -19.253 1.00 98.88 113 LYS A N 1
ATOM 943 C CA . LYS A 1 113 ? 10.939 -3.419 -20.651 1.00 98.88 113 LYS A CA 1
ATOM 944 C C . LYS A 1 113 ? 11.529 -2.356 -21.580 1.00 98.88 113 LYS A C 1
ATOM 946 O O . LYS A 1 113 ? 12.207 -2.713 -22.536 1.00 98.88 113 LYS A O 1
ATOM 951 N N . TYR A 1 114 ? 11.346 -1.084 -21.244 1.00 98.88 114 TYR A N 1
ATOM 952 C CA . TYR A 1 114 ? 11.858 0.036 -22.027 1.00 98.88 114 TYR A CA 1
ATOM 953 C C . TYR A 1 114 ? 13.393 0.043 -22.130 1.00 98.88 114 TYR A C 1
ATOM 955 O O . TYR A 1 114 ? 13.934 0.289 -23.202 1.00 98.88 114 TYR A O 1
ATOM 963 N N . ILE A 1 115 ? 14.110 -0.309 -21.056 1.00 98.81 115 ILE A N 1
ATOM 964 C CA . ILE A 1 115 ? 15.575 -0.465 -21.089 1.00 98.81 115 ILE A CA 1
ATOM 965 C C . ILE A 1 115 ? 15.988 -1.520 -22.121 1.00 98.81 115 ILE A C 1
ATOM 967 O O . ILE A 1 115 ? 16.856 -1.241 -22.941 1.00 98.81 115 ILE A O 1
ATOM 971 N N . ARG A 1 116 ? 15.332 -2.687 -22.142 1.00 98.81 116 ARG A N 1
ATOM 972 C CA . ARG A 1 116 ? 15.637 -3.742 -23.126 1.00 98.81 116 ARG A CA 1
ATOM 973 C C . ARG A 1 116 ? 15.370 -3.290 -24.564 1.00 98.81 116 ARG A C 1
ATOM 975 O O . ARG A 1 116 ? 16.132 -3.624 -25.462 1.00 98.81 116 ARG A O 1
ATOM 982 N N . GLU A 1 117 ? 14.302 -2.524 -24.787 1.00 98.81 117 GLU A N 1
ATOM 983 C CA . GLU A 1 117 ? 13.991 -1.949 -26.104 1.00 98.81 117 GLU A CA 1
ATOM 984 C C . GLU A 1 117 ? 15.064 -0.941 -26.552 1.00 98.81 117 GLU A C 1
ATOM 986 O O . GLU A 1 117 ? 15.472 -0.944 -27.715 1.00 98.81 117 GLU A O 1
ATOM 991 N N . LEU A 1 118 ? 15.565 -0.110 -25.630 1.00 98.75 118 LEU A N 1
ATOM 992 C CA . LEU A 1 118 ? 16.668 0.813 -25.904 1.00 98.75 118 LEU A CA 1
ATOM 993 C C . LEU A 1 118 ? 17.980 0.079 -26.196 1.00 98.75 118 LEU A C 1
ATOM 995 O O . LEU A 1 118 ? 18.690 0.468 -27.121 1.00 98.75 118 LEU A O 1
ATOM 999 N N . GLU A 1 119 ? 18.292 -0.976 -25.442 1.00 98.75 119 GLU A N 1
ATOM 1000 C CA . GLU A 1 119 ? 19.464 -1.827 -25.677 1.00 98.75 119 GLU A CA 1
ATOM 1001 C C . GLU A 1 119 ? 19.407 -2.461 -27.074 1.00 98.75 119 GLU A C 1
ATOM 1003 O O . GLU A 1 119 ? 20.364 -2.344 -27.836 1.00 98.75 119 GLU A O 1
ATOM 1008 N N . GLN A 1 120 ? 18.257 -3.026 -27.457 1.00 98.81 120 GLN A N 1
ATOM 1009 C CA . GLN A 1 120 ? 18.058 -3.601 -28.789 1.00 98.81 120 GLN A CA 1
ATOM 1010 C C . GLN A 1 120 ? 18.224 -2.555 -29.905 1.00 98.81 120 GLN A C 1
ATOM 1012 O O . GLN A 1 120 ? 18.922 -2.800 -30.887 1.00 98.81 120 GLN A O 1
ATOM 1017 N N . SER A 1 121 ? 17.617 -1.375 -29.748 1.00 98.69 121 SER A N 1
ATOM 1018 C CA . SER A 1 121 ? 17.748 -0.279 -30.718 1.00 98.69 121 SER A CA 1
ATOM 1019 C C . SER A 1 121 ? 19.200 0.195 -30.859 1.00 98.69 121 SER A C 1
ATOM 1021 O O . SER A 1 121 ? 19.661 0.504 -31.960 1.00 98.69 121 SER A O 1
ATOM 1023 N N . ASN A 1 122 ? 19.954 0.212 -29.756 1.00 98.81 122 ASN A N 1
ATOM 1024 C CA . ASN A 1 122 ? 21.371 0.550 -29.779 1.00 98.81 122 ASN A CA 1
ATOM 1025 C C . ASN A 1 122 ? 22.205 -0.510 -30.519 1.00 98.81 122 ASN A C 1
ATOM 1027 O O . ASN A 1 122 ? 23.045 -0.150 -31.345 1.00 98.81 122 ASN A O 1
ATOM 1031 N N . ASP A 1 123 ? 21.941 -1.799 -30.295 1.00 98.88 123 ASP A N 1
ATOM 1032 C CA . ASP A 1 123 ? 22.597 -2.890 -31.027 1.00 98.88 123 ASP A CA 1
ATOM 1033 C C . ASP A 1 123 ? 22.334 -2.799 -32.544 1.00 98.88 123 ASP A C 1
ATOM 1035 O O . ASP A 1 123 ? 23.256 -2.943 -33.358 1.00 98.88 123 ASP A O 1
ATOM 1039 N N . ASP A 1 124 ? 21.095 -2.496 -32.942 1.00 98.81 124 ASP A N 1
ATOM 1040 C CA . ASP A 1 124 ? 20.713 -2.294 -34.345 1.00 98.81 124 ASP A CA 1
ATOM 1041 C C . ASP A 1 124 ? 21.413 -1.071 -34.963 1.00 98.81 124 ASP A C 1
ATOM 1043 O O . ASP A 1 124 ? 21.883 -1.112 -36.113 1.00 98.81 124 ASP A O 1
ATOM 1047 N N . LEU A 1 125 ? 21.540 0.015 -34.194 1.00 98.75 125 LEU A N 1
ATOM 1048 C CA . LEU A 1 125 ? 22.271 1.210 -34.605 1.00 98.75 125 LEU A CA 1
ATOM 1049 C C . LEU A 1 125 ? 23.763 0.909 -34.794 1.00 98.75 125 LEU A C 1
ATOM 1051 O O . LEU A 1 125 ? 24.346 1.299 -35.810 1.00 98.75 125 LEU A O 1
ATOM 1055 N N . GLU A 1 126 ? 24.388 0.185 -33.865 1.00 98.81 126 GLU A N 1
ATOM 1056 C CA . GLU A 1 126 ? 25.782 -0.240 -33.994 1.00 98.81 126 GLU A CA 1
ATOM 1057 C C . GLU A 1 126 ? 25.996 -1.141 -35.209 1.00 98.81 126 GLU A C 1
ATOM 1059 O O . GLU A 1 126 ? 26.978 -0.976 -35.942 1.00 98.81 126 GLU A O 1
ATOM 1064 N N . ARG A 1 127 ? 25.075 -2.076 -35.458 1.00 98.81 127 ARG A N 1
ATOM 1065 C CA . ARG A 1 127 ? 25.116 -2.946 -36.635 1.00 98.81 127 ARG A CA 1
ATOM 1066 C C . ARG A 1 127 ? 25.056 -2.130 -37.923 1.00 98.81 127 ARG A C 1
ATOM 1068 O O . ARG A 1 127 ? 25.876 -2.346 -38.818 1.00 98.81 127 ARG A O 1
ATOM 1075 N N . THR A 1 128 ? 24.134 -1.173 -37.997 1.00 98.81 128 THR A N 1
ATOM 1076 C CA . THR A 1 128 ? 23.994 -0.266 -39.145 1.00 98.81 128 THR A CA 1
ATOM 1077 C C . THR A 1 128 ? 25.256 0.570 -39.333 1.00 98.81 128 THR A C 1
ATOM 1079 O O . THR A 1 128 ? 25.779 0.652 -40.441 1.00 98.81 128 THR A O 1
ATOM 1082 N N . LYS A 1 129 ? 25.819 1.111 -38.246 1.00 98.81 129 LYS A N 1
ATOM 1083 C CA . LYS A 1 129 ? 27.086 1.852 -38.270 1.00 98.81 129 LYS A CA 1
ATOM 1084 C C . LYS A 1 129 ? 28.224 1.012 -38.854 1.00 98.81 129 LYS A C 1
ATOM 1086 O O . LYS A 1 129 ? 28.947 1.505 -39.715 1.00 98.81 129 LYS A O 1
ATOM 1091 N N . ARG A 1 130 ? 28.380 -0.244 -38.419 1.00 98.81 130 ARG A N 1
ATOM 1092 C CA . ARG A 1 130 ? 29.419 -1.153 -38.941 1.00 98.81 130 ARG A CA 1
ATOM 1093 C C . ARG A 1 130 ? 29.228 -1.429 -40.435 1.00 98.81 130 ARG A C 1
ATOM 1095 O O . ARG A 1 130 ? 30.199 -1.372 -41.179 1.00 98.81 130 ARG A O 1
ATOM 1102 N N . ALA A 1 131 ? 27.992 -1.666 -40.878 1.00 98.75 131 ALA A N 1
ATOM 1103 C CA . ALA A 1 131 ? 27.686 -1.868 -42.295 1.00 98.75 131 ALA A CA 1
ATOM 1104 C C . ALA A 1 131 ? 28.010 -0.626 -43.146 1.00 98.75 131 ALA A C 1
ATOM 1106 O O . ALA A 1 131 ? 28.595 -0.754 -44.220 1.00 98.75 131 ALA A O 1
ATOM 1107 N N . THR A 1 132 ? 27.685 0.572 -42.652 1.00 98.75 132 THR A N 1
ATOM 1108 C CA . THR A 1 132 ? 28.009 1.833 -43.331 1.00 98.75 132 THR A CA 1
ATOM 1109 C C . THR A 1 132 ? 29.515 2.052 -43.432 1.00 98.75 132 THR A C 1
ATOM 1111 O O . THR A 1 132 ? 29.988 2.412 -44.505 1.00 98.75 132 THR A O 1
ATOM 1114 N N . ILE A 1 133 ? 30.274 1.807 -42.356 1.00 98.75 133 ILE A N 1
ATOM 1115 C CA . ILE A 1 133 ? 31.743 1.923 -42.371 1.00 98.75 133 ILE A CA 1
ATOM 1116 C C . ILE A 1 133 ? 32.338 0.980 -43.420 1.00 98.75 133 ILE A C 1
ATOM 1118 O O . ILE A 1 133 ? 33.075 1.439 -44.283 1.00 98.75 133 ILE A O 1
ATOM 1122 N N . MET A 1 134 ? 31.937 -0.293 -43.423 1.00 98.69 134 MET A N 1
ATOM 1123 C CA . MET A 1 134 ? 32.404 -1.269 -44.414 1.00 98.69 134 MET A CA 1
ATOM 1124 C C . MET A 1 134 ? 32.079 -0.834 -45.853 1.00 98.69 134 MET A C 1
ATOM 1126 O O . MET A 1 134 ? 32.922 -0.921 -46.738 1.00 98.69 134 MET A O 1
ATOM 1130 N N . SER A 1 135 ? 30.880 -0.293 -46.097 1.00 98.56 135 SER A N 1
ATOM 1131 C CA . SER A 1 135 ? 30.520 0.223 -47.425 1.00 98.56 135 SER A CA 1
ATOM 1132 C C . SER A 1 135 ? 31.342 1.449 -47.840 1.00 98.56 135 SER A C 1
ATOM 1134 O O . SER A 1 135 ? 31.530 1.658 -49.042 1.00 98.56 135 SER A O 1
ATOM 1136 N N . LEU A 1 136 ? 31.771 2.285 -46.889 1.00 98.69 136 LEU A N 1
ATOM 1137 C CA . LEU A 1 136 ? 32.662 3.414 -47.156 1.00 98.69 136 LEU A CA 1
ATOM 1138 C C . LEU A 1 136 ? 34.072 2.916 -47.481 1.00 98.69 136 LEU A C 1
ATOM 1140 O O . LEU A 1 136 ? 34.622 3.326 -48.497 1.00 98.69 136 LEU A O 1
ATOM 1144 N N . GLU A 1 137 ? 34.600 1.974 -46.701 1.00 98.62 137 GLU A N 1
ATOM 1145 C CA . GLU A 1 137 ? 35.901 1.339 -46.947 1.00 98.62 137 GLU A CA 1
ATOM 1146 C C . GLU A 1 137 ? 35.944 0.670 -48.337 1.00 98.62 137 GLU A C 1
ATOM 1148 O O . GLU A 1 137 ? 36.894 0.863 -49.098 1.00 98.62 137 GLU A O 1
ATOM 1153 N N . ASP A 1 138 ? 34.880 -0.033 -48.737 1.00 98.62 138 ASP A N 1
ATOM 1154 C CA . ASP A 1 138 ? 34.748 -0.625 -50.078 1.00 98.62 138 ASP A CA 1
ATOM 1155 C C . ASP A 1 138 ? 34.717 0.431 -51.199 1.00 98.62 138 ASP A C 1
ATOM 1157 O O . ASP A 1 138 ? 35.124 0.174 -52.340 1.00 98.62 138 ASP A O 1
ATOM 1161 N N . PHE A 1 139 ? 34.166 1.617 -50.930 1.00 98.62 139 PHE A N 1
ATOM 1162 C CA . PHE A 1 139 ? 34.184 2.726 -51.884 1.00 98.62 139 PHE A CA 1
ATOM 1163 C C . PHE A 1 139 ? 35.579 3.350 -51.978 1.00 98.62 139 PHE A C 1
ATOM 1165 O O . PHE A 1 139 ? 36.070 3.563 -53.087 1.00 98.62 139 PHE A O 1
ATOM 1172 N N . GLU A 1 140 ? 36.238 3.575 -50.843 1.00 98.56 140 GLU A N 1
ATOM 1173 C CA . GLU A 1 140 ? 37.607 4.092 -50.766 1.00 98.56 140 GLU A CA 1
ATOM 1174 C C . GLU A 1 140 ? 38.594 3.182 -51.506 1.00 98.56 140 GLU A C 1
ATOM 1176 O O . GLU A 1 140 ? 39.375 3.665 -52.323 1.00 98.56 140 GLU A O 1
ATOM 1181 N N . GLN A 1 141 ? 38.512 1.861 -51.317 1.00 98.69 141 GLN A N 1
ATOM 1182 C CA . GLN A 1 141 ? 39.358 0.900 -52.034 1.00 98.69 141 GLN A CA 1
ATOM 1183 C C . GLN A 1 141 ? 39.148 0.958 -53.551 1.00 98.69 141 GLN A C 1
ATOM 1185 O O . GLN A 1 141 ? 40.114 0.983 -54.317 1.00 98.69 141 GLN A O 1
ATOM 1190 N N . ARG A 1 142 ? 37.889 1.022 -54.007 1.00 98.44 142 ARG A N 1
ATOM 1191 C CA . ARG A 1 142 ? 37.577 1.162 -55.438 1.00 98.44 142 ARG A CA 1
ATOM 1192 C C . ARG A 1 142 ? 38.095 2.479 -56.004 1.00 98.44 142 ARG A C 1
ATOM 1194 O O . ARG A 1 142 ? 38.615 2.493 -57.117 1.00 98.44 142 ARG A O 1
ATOM 1201 N N . MET A 1 143 ? 37.974 3.567 -55.248 1.00 98.56 143 MET A N 1
ATOM 1202 C CA . MET A 1 143 ? 38.498 4.871 -55.640 1.00 98.56 143 MET A CA 1
ATOM 1203 C C . MET A 1 143 ? 40.026 4.845 -55.748 1.00 98.56 143 MET A C 1
ATOM 1205 O O . MET A 1 143 ? 40.560 5.291 -56.760 1.00 98.56 143 MET A O 1
ATOM 1209 N N . ASN A 1 144 ? 40.719 4.250 -54.776 1.00 98.50 144 ASN A N 1
ATOM 1210 C CA . ASN A 1 144 ? 42.172 4.082 -54.813 1.00 98.50 144 ASN A CA 1
ATOM 1211 C C . ASN A 1 144 ? 42.616 3.279 -56.041 1.00 98.50 144 ASN A C 1
ATOM 1213 O O . ASN A 1 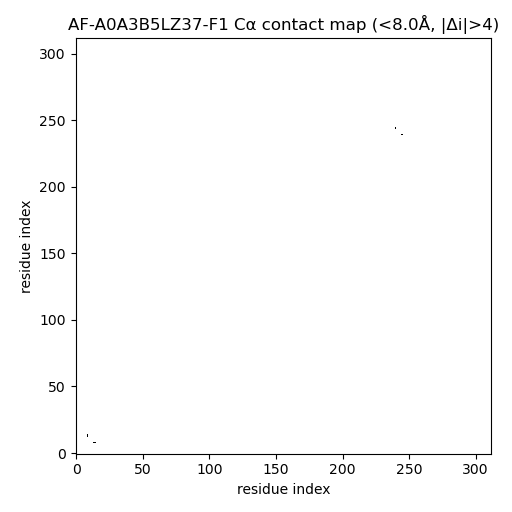144 ? 43.532 3.701 -56.738 1.00 98.50 144 ASN A O 1
ATOM 1217 N N . HIS A 1 145 ? 41.911 2.200 -56.389 1.00 98.38 145 HIS A N 1
ATOM 1218 C CA . HIS A 1 145 ? 42.220 1.427 -57.593 1.00 98.38 145 HIS A CA 1
ATOM 1219 C C . HIS A 1 145 ? 42.070 2.247 -58.888 1.00 98.38 145 HIS A C 1
ATOM 1221 O O . HIS A 1 145 ? 42.867 2.119 -59.818 1.00 98.38 145 HIS A O 1
ATOM 1227 N N . VAL A 1 146 ? 41.055 3.116 -58.958 1.00 98.62 146 VAL A N 1
ATOM 1228 C CA . VAL A 1 146 ? 40.881 4.037 -60.092 1.00 98.62 146 VAL A CA 1
ATOM 1229 C C . VAL A 1 146 ? 42.012 5.068 -60.140 1.00 98.62 146 VAL A C 1
ATOM 1231 O O . VAL A 1 146 ? 42.512 5.352 -61.227 1.00 98.62 146 VAL A O 1
ATOM 1234 N N . ILE A 1 147 ? 42.445 5.593 -58.990 1.00 98.25 147 ILE A N 1
ATOM 1235 C CA . ILE A 1 147 ? 43.587 6.515 -58.896 1.00 98.25 147 ILE A CA 1
ATOM 1236 C C . ILE A 1 147 ? 44.871 5.831 -59.380 1.00 98.25 147 ILE A C 1
ATOM 1238 O O . ILE A 1 147 ? 45.559 6.382 -60.234 1.00 98.25 147 ILE A O 1
ATOM 1242 N N . GLU A 1 148 ? 45.166 4.620 -58.901 1.00 98.19 148 GLU A N 1
ATOM 1243 C CA . GLU A 1 148 ? 46.332 3.831 -59.325 1.00 98.19 148 GLU A CA 1
ATOM 1244 C C . GLU A 1 148 ? 46.326 3.581 -60.837 1.00 98.19 148 GLU A C 1
ATOM 1246 O O . GLU A 1 148 ? 47.339 3.768 -61.511 1.00 98.19 148 GLU A O 1
ATOM 1251 N N . ARG A 1 149 ? 45.166 3.212 -61.393 1.00 98.31 149 ARG A N 1
ATOM 1252 C CA . ARG A 1 149 ? 45.006 3.021 -62.837 1.00 98.31 149 ARG A CA 1
ATOM 1253 C C . ARG A 1 149 ? 45.234 4.320 -63.614 1.00 98.31 149 ARG A C 1
ATOM 1255 O O . ARG A 1 149 ? 45.862 4.273 -64.667 1.00 98.31 149 ARG A O 1
ATOM 1262 N N . ASN A 1 150 ? 44.727 5.452 -63.130 1.00 97.88 150 ASN A N 1
ATOM 1263 C CA . ASN A 1 150 ? 44.939 6.746 -63.780 1.00 97.88 150 ASN A CA 1
ATOM 1264 C C . ASN A 1 150 ? 46.414 7.154 -63.748 1.00 97.88 150 ASN A C 1
ATOM 1266 O O . ASN A 1 150 ? 46.935 7.529 -64.789 1.00 97.88 150 ASN A O 1
ATOM 1270 N N . ALA A 1 151 ? 47.100 6.991 -62.614 1.00 98.44 151 ALA A N 1
ATOM 1271 C CA . ALA A 1 151 ? 48.534 7.264 -62.508 1.00 98.44 151 ALA A CA 1
ATOM 1272 C C . ALA A 1 151 ? 49.363 6.384 -63.463 1.00 98.44 151 ALA A C 1
ATOM 1274 O O . ALA A 1 151 ? 50.303 6.857 -64.098 1.00 98.44 151 ALA A O 1
ATOM 1275 N N . PHE A 1 152 ? 48.988 5.108 -63.616 1.00 98.12 152 PHE A N 1
ATOM 1276 C CA . PHE A 1 152 ? 49.613 4.221 -64.599 1.00 98.12 152 PHE A CA 1
ATOM 1277 C C . PHE A 1 152 ? 49.397 4.720 -66.038 1.00 98.12 152 PHE A C 1
ATOM 1279 O O . PHE A 1 152 ? 50.352 4.822 -66.804 1.00 98.12 152 PHE A O 1
ATOM 1286 N N . LEU A 1 153 ? 48.168 5.100 -66.396 1.00 97.94 153 LEU A N 1
ATOM 1287 C CA . LEU A 1 153 ? 47.865 5.650 -67.722 1.00 97.94 153 LEU A CA 1
ATOM 1288 C C . LEU A 1 153 ? 48.575 6.987 -67.988 1.00 97.94 153 LEU A C 1
ATOM 1290 O O . LEU A 1 153 ? 49.014 7.219 -69.110 1.00 97.94 153 LEU A O 1
ATOM 1294 N N . GLU A 1 154 ? 48.702 7.855 -66.982 1.00 97.75 154 GLU A N 1
ATOM 1295 C CA . GLU A 1 154 ? 49.489 9.092 -67.070 1.00 97.75 154 GLU A CA 1
ATOM 1296 C C . GLU A 1 154 ? 50.953 8.777 -67.409 1.00 97.75 154 GLU A C 1
ATOM 1298 O O .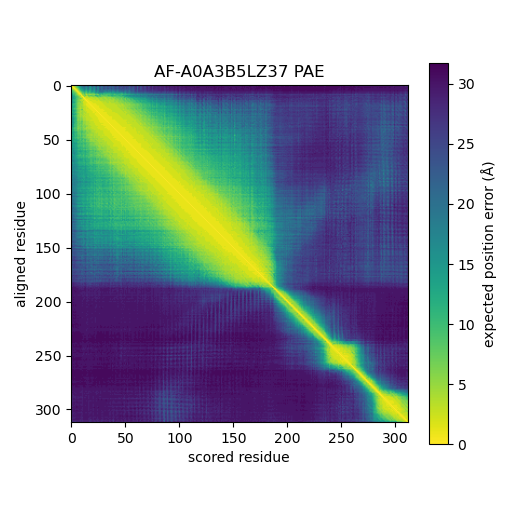 GLU A 1 154 ? 51.488 9.345 -68.356 1.00 97.75 154 GLU A O 1
ATOM 1303 N N . SER A 1 155 ? 51.561 7.782 -66.753 1.00 97.75 155 SER A N 1
ATOM 1304 C CA . SER A 1 155 ? 52.935 7.368 -67.072 1.00 97.75 155 SER A CA 1
ATOM 1305 C C . SER A 1 155 ? 53.095 6.794 -68.490 1.00 97.75 155 SER A C 1
ATOM 1307 O O . SER A 1 155 ? 54.074 7.102 -69.168 1.00 97.75 155 SER A O 1
ATOM 1309 N N . GLU A 1 156 ? 52.118 6.025 -68.992 1.00 97.69 156 GLU A N 1
ATOM 1310 C CA . GLU A 1 156 ? 52.131 5.541 -70.383 1.00 97.69 156 GLU A CA 1
ATOM 1311 C C . GLU A 1 156 ? 52.022 6.698 -71.396 1.00 97.69 156 GLU A C 1
ATOM 1313 O O . GLU A 1 156 ? 52.607 6.644 -72.484 1.00 97.69 156 GLU A O 1
ATOM 1318 N N . LEU A 1 157 ? 51.269 7.753 -71.060 1.00 98.06 157 LEU A N 1
ATOM 1319 C CA . LEU A 1 157 ? 51.183 8.963 -71.878 1.00 98.06 157 LEU A CA 1
ATOM 1320 C C . LEU A 1 157 ? 52.506 9.737 -71.875 1.00 98.06 157 LEU A C 1
ATOM 1322 O O . LEU A 1 157 ? 52.951 10.133 -72.956 1.00 98.06 157 LEU A O 1
ATOM 1326 N N . ASP A 1 158 ? 53.156 9.876 -70.719 1.00 97.69 158 ASP A N 1
ATOM 1327 C CA . ASP A 1 158 ? 54.469 10.520 -70.590 1.00 97.69 158 ASP A CA 1
ATOM 1328 C C . ASP A 1 158 ? 55.549 9.765 -71.391 1.00 97.69 158 ASP A C 1
ATOM 1330 O O . ASP A 1 158 ? 56.337 10.367 -72.126 1.00 97.69 158 ASP A O 1
ATOM 1334 N N . GLU A 1 159 ? 55.579 8.428 -71.328 1.00 97.44 159 GLU A N 1
ATOM 1335 C CA . GLU A 1 159 ? 56.488 7.603 -72.139 1.00 97.44 159 GLU A CA 1
ATOM 1336 C C . GLU A 1 159 ? 56.255 7.802 -73.640 1.00 97.44 159 GLU A C 1
ATOM 1338 O O . GLU A 1 159 ? 57.203 7.937 -74.424 1.00 97.44 159 GLU A O 1
ATOM 1343 N N . LYS A 1 160 ? 54.985 7.857 -74.054 1.00 97.69 160 LYS A N 1
ATOM 1344 C CA . LYS A 1 160 ? 54.615 8.135 -75.442 1.00 97.69 160 LYS A CA 1
ATOM 1345 C C . LYS A 1 160 ? 55.076 9.529 -75.876 1.00 97.69 160 LYS A C 1
ATOM 1347 O O . LYS A 1 160 ? 55.561 9.664 -77.001 1.00 97.69 160 LYS A O 1
ATOM 1352 N N . GLU A 1 161 ? 54.943 10.545 -75.027 1.00 97.75 161 GLU A N 1
ATOM 1353 C CA . GLU A 1 161 ? 55.434 11.901 -75.297 1.00 97.75 161 GLU A CA 1
ATOM 1354 C C . GLU A 1 161 ? 56.964 11.926 -75.446 1.00 97.75 161 GLU A C 1
ATOM 1356 O O . GLU A 1 161 ? 57.471 12.423 -76.455 1.00 97.75 161 GLU A O 1
ATOM 1361 N N . ASN A 1 162 ? 57.696 11.274 -74.539 1.00 97.56 162 ASN A N 1
ATOM 1362 C CA . ASN A 1 162 ? 59.158 11.150 -74.602 1.00 97.56 162 ASN A CA 1
ATOM 1363 C C . ASN A 1 162 ? 59.641 10.458 -75.892 1.00 97.56 162 ASN A C 1
ATOM 1365 O O . ASN A 1 162 ? 60.637 10.860 -76.508 1.00 97.56 162 ASN A O 1
ATOM 1369 N N . LEU A 1 163 ? 58.935 9.413 -76.336 1.00 97.06 163 LEU A N 1
ATOM 1370 C CA . LEU A 1 163 ? 59.222 8.740 -77.604 1.00 97.06 163 LEU A CA 1
ATOM 1371 C C . LEU A 1 163 ? 58.938 9.644 -78.805 1.00 97.06 163 LEU A C 1
ATOM 1373 O O . LEU A 1 163 ? 59.729 9.659 -79.750 1.00 97.06 163 LEU A O 1
ATOM 1377 N N . LEU A 1 164 ? 57.841 10.405 -78.783 1.00 97.06 164 LEU A N 1
ATOM 1378 C CA . LEU A 1 164 ? 57.533 11.378 -79.832 1.00 97.06 164 LEU A CA 1
ATOM 1379 C C . LEU A 1 164 ? 58.614 12.460 -79.921 1.00 97.06 164 LEU A C 1
ATOM 1381 O O . LEU A 1 164 ? 59.047 12.777 -81.031 1.00 97.06 164 LEU A O 1
ATOM 1385 N N . GLU A 1 165 ? 59.096 12.966 -78.785 1.00 96.81 165 GLU A N 1
ATOM 1386 C CA . GLU A 1 165 ? 60.205 13.920 -78.743 1.00 96.81 165 GLU A CA 1
ATOM 1387 C C . GLU A 1 165 ? 61.490 13.307 -79.320 1.00 96.81 165 GLU A C 1
ATOM 1389 O O . GLU A 1 165 ? 62.140 13.906 -80.177 1.00 96.81 165 GLU A O 1
ATOM 1394 N N . SER A 1 166 ? 61.825 12.076 -78.929 1.00 95.94 166 SER A N 1
ATOM 1395 C CA . SER A 1 166 ? 63.004 11.359 -79.436 1.00 95.94 166 SER A CA 1
ATOM 1396 C C . SER A 1 166 ? 62.930 11.115 -80.948 1.00 95.94 166 SER A C 1
ATOM 1398 O O . SER A 1 166 ? 63.905 11.329 -81.669 1.00 95.94 166 SER A O 1
ATOM 1400 N N . VAL A 1 167 ? 61.760 10.719 -81.458 1.00 96.06 167 VAL A N 1
ATOM 1401 C CA . VAL A 1 167 ? 61.510 10.574 -82.899 1.00 96.06 167 VAL A CA 1
ATOM 1402 C C . VAL A 1 167 ? 61.656 11.914 -83.611 1.00 96.06 167 VAL A C 1
ATOM 1404 O O . VAL A 1 167 ? 62.192 11.956 -84.719 1.00 96.06 167 VAL A O 1
ATOM 1407 N N . GLN A 1 168 ? 61.183 13.003 -83.006 1.00 96.12 168 GLN A N 1
ATOM 1408 C CA . GLN A 1 168 ? 61.306 14.334 -83.584 1.00 96.12 168 GLN A CA 1
ATOM 1409 C C . GLN A 1 168 ? 62.773 14.777 -83.655 1.00 96.12 168 GLN A C 1
ATOM 1411 O O . GLN A 1 168 ? 63.221 15.165 -84.731 1.00 96.12 168 GLN A O 1
ATOM 1416 N N . ARG A 1 169 ? 63.548 14.596 -82.580 1.00 96.00 169 ARG A N 1
ATOM 1417 C CA . ARG A 1 169 ? 64.997 14.863 -82.567 1.00 96.00 169 ARG A CA 1
ATOM 1418 C C . ARG A 1 169 ? 65.739 14.062 -83.641 1.00 96.00 169 ARG A C 1
ATOM 1420 O O . ARG A 1 169 ? 66.466 14.642 -84.437 1.00 96.00 169 ARG A O 1
ATOM 1427 N N . LEU A 1 170 ? 65.484 12.754 -83.747 1.00 95.25 170 LEU A N 1
ATOM 1428 C CA . LEU A 1 170 ? 66.086 11.905 -84.785 1.00 95.25 170 LEU A CA 1
ATOM 1429 C C . LEU A 1 170 ? 65.686 12.325 -86.207 1.00 95.25 170 LEU A C 1
ATOM 1431 O O . LEU A 1 170 ? 66.481 12.202 -87.138 1.00 95.25 170 LEU A O 1
ATOM 1435 N N . LYS A 1 171 ? 64.452 12.806 -86.408 1.00 95.69 171 LYS A N 1
ATOM 1436 C CA . LYS A 1 171 ? 64.026 13.367 -87.700 1.00 95.69 171 LYS A CA 1
ATOM 1437 C C . LYS A 1 171 ? 64.800 14.634 -88.038 1.00 95.69 171 LYS A C 1
ATOM 1439 O O . LYS A 1 171 ? 65.175 14.791 -89.201 1.00 95.69 171 LYS A O 1
ATOM 1444 N N . ASP A 1 172 ? 65.020 15.506 -87.061 1.00 96.25 172 ASP A N 1
ATOM 1445 C CA . ASP A 1 172 ? 65.784 16.739 -87.236 1.00 96.25 172 ASP A CA 1
ATOM 1446 C C . ASP A 1 172 ? 67.261 16.419 -87.527 1.00 96.25 172 ASP A C 1
ATOM 1448 O O . ASP A 1 172 ? 67.786 16.871 -88.541 1.00 96.25 172 ASP A O 1
ATOM 1452 N N . GLU A 1 173 ? 67.884 15.498 -86.786 1.00 94.00 173 GLU A N 1
ATOM 1453 C CA . GLU A 1 173 ? 69.238 14.995 -87.076 1.00 94.00 173 GLU A CA 1
ATOM 1454 C C . GLU A 1 173 ? 69.339 14.351 -88.469 1.00 94.00 173 GLU A C 1
ATOM 1456 O O . GLU A 1 173 ? 70.256 14.637 -89.240 1.00 94.00 173 GLU A O 1
ATOM 1461 N N . ALA A 1 174 ? 68.376 13.505 -88.853 1.00 93.00 174 ALA A N 1
ATOM 1462 C CA . ALA A 1 174 ? 68.342 12.905 -90.186 1.00 93.00 174 ALA A CA 1
ATOM 1463 C C . ALA A 1 174 ? 68.162 13.962 -91.287 1.00 93.00 174 ALA A C 1
ATOM 1465 O O . ALA A 1 174 ? 68.658 13.793 -92.406 1.00 93.00 174 ALA A O 1
ATOM 1466 N N . ARG A 1 175 ? 67.444 15.050 -90.996 1.00 94.62 175 ARG A N 1
ATOM 1467 C CA . ARG A 1 175 ? 67.291 16.189 -91.901 1.00 94.62 175 ARG A CA 1
ATOM 1468 C C . ARG A 1 175 ? 68.597 16.974 -92.012 1.00 94.62 175 ARG A C 1
ATOM 1470 O O . ARG A 1 175 ? 68.958 17.336 -93.132 1.00 94.62 175 ARG A O 1
ATOM 1477 N N . ASP A 1 176 ? 69.303 17.198 -90.915 1.00 92.94 176 ASP A N 1
ATOM 1478 C CA . ASP A 1 176 ? 70.586 17.902 -90.889 1.00 92.94 176 ASP A CA 1
ATOM 1479 C C . ASP A 1 176 ? 71.673 17.098 -91.606 1.00 92.94 176 ASP A C 1
ATOM 1481 O O . ASP A 1 176 ? 72.312 17.613 -92.521 1.00 92.94 176 ASP A O 1
ATOM 1485 N N . LEU A 1 177 ? 71.783 15.794 -91.342 1.00 91.44 177 LEU A N 1
ATOM 1486 C CA . LEU A 1 177 ? 72.696 14.901 -92.063 1.00 91.44 177 LEU A CA 1
ATOM 1487 C C . LEU A 1 177 ? 72.401 14.853 -93.570 1.00 91.44 177 LEU A C 1
ATOM 1489 O O . LEU A 1 177 ? 73.322 14.827 -94.388 1.00 91.44 177 LEU A O 1
ATOM 1493 N N . ARG A 1 178 ? 71.124 14.866 -93.979 1.00 90.38 178 ARG A N 1
ATOM 1494 C CA . ARG A 1 178 ? 70.757 14.981 -95.404 1.00 90.38 178 ARG A CA 1
ATOM 1495 C C . ARG A 1 178 ? 71.210 16.313 -96.002 1.00 90.38 178 ARG A C 1
ATOM 1497 O O . ARG A 1 178 ? 71.637 16.324 -97.157 1.00 90.38 178 ARG A O 1
ATOM 1504 N N . GLN A 1 179 ? 71.133 17.412 -95.250 1.00 90.06 179 GLN A N 1
ATOM 1505 C CA . GLN A 1 179 ? 71.661 18.709 -95.681 1.00 90.06 179 GLN A CA 1
ATOM 1506 C C . GLN A 1 179 ? 73.192 18.676 -95.789 1.00 90.06 179 GLN A C 1
ATOM 1508 O O . GLN A 1 179 ? 73.726 19.089 -96.817 1.00 90.06 179 GLN A O 1
ATOM 1513 N N . GLU A 1 180 ? 73.899 18.110 -94.808 1.00 86.25 180 GLU A N 1
ATOM 1514 C CA . GLU A 1 180 ? 75.356 17.934 -94.854 1.00 86.25 180 GLU A CA 1
ATOM 1515 C C . GLU A 1 180 ? 75.800 17.079 -96.048 1.00 86.25 180 GLU A C 1
ATOM 1517 O O . GLU A 1 180 ? 76.752 17.432 -96.748 1.00 86.25 180 GLU A O 1
ATOM 1522 N N . LEU A 1 181 ? 75.095 15.977 -96.330 1.00 81.75 181 LEU A N 1
ATOM 1523 C CA . LEU A 1 181 ? 75.344 15.143 -97.508 1.00 81.75 181 LEU A CA 1
ATOM 1524 C C . LEU A 1 181 ? 75.075 15.903 -98.810 1.00 81.75 181 LEU A C 1
ATOM 1526 O O . LEU A 1 181 ? 75.874 15.797 -99.738 1.00 81.75 181 LEU A O 1
ATOM 1530 N N . ALA A 1 182 ? 74.003 16.696 -98.886 1.00 79.00 182 ALA A N 1
ATOM 1531 C CA . ALA A 1 182 ? 73.714 17.522 -100.057 1.00 79.00 182 ALA A CA 1
ATOM 1532 C C . ALA A 1 182 ? 74.802 18.588 -100.296 1.00 79.00 182 ALA A C 1
ATOM 1534 O O . ALA A 1 182 ? 75.199 18.816 -101.441 1.00 79.00 182 ALA A O 1
ATOM 1535 N N . VAL A 1 183 ? 75.336 19.195 -99.231 1.00 77.56 183 VAL A N 1
ATOM 1536 C CA . VAL A 1 183 ? 76.476 20.127 -99.299 1.00 77.56 183 VAL A CA 1
ATOM 1537 C C . VAL A 1 183 ? 77.746 19.397 -99.741 1.00 77.56 183 VAL A C 1
ATOM 1539 O O . VAL A 1 183 ? 78.370 19.812 -100.714 1.00 77.56 183 VAL A O 1
ATOM 1542 N N . ARG A 1 184 ? 78.080 18.251 -99.132 1.00 71.44 184 ARG A N 1
ATOM 1543 C CA . ARG A 1 184 ? 79.232 17.406 -99.512 1.00 71.44 184 ARG A CA 1
ATOM 1544 C C . ARG A 1 184 ? 79.148 16.903 -100.954 1.00 71.44 184 ARG A C 1
ATOM 1546 O O . ARG A 1 184 ? 80.173 16.794 -101.621 1.00 71.44 184 ARG A O 1
ATOM 1553 N N . GLN A 1 185 ? 77.950 16.612 -101.454 1.00 61.03 185 GLN A N 1
ATOM 1554 C CA . GLN A 1 185 ? 77.704 16.2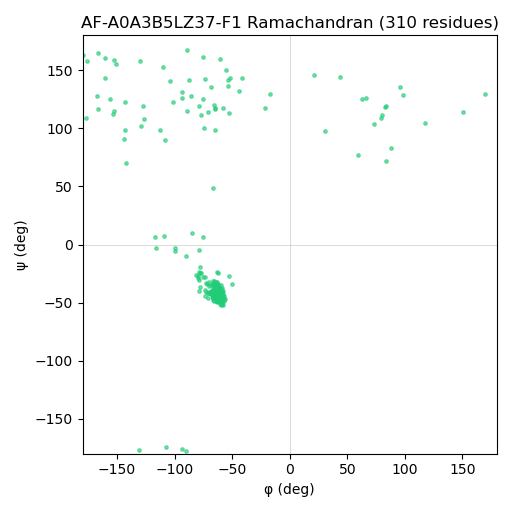23 -102.845 1.00 61.03 185 GLN A CA 1
ATOM 1555 C C . GLN A 1 185 ? 77.811 17.416 -103.812 1.00 61.03 185 GLN A C 1
ATOM 1557 O O . GLN A 1 185 ? 78.179 17.227 -104.970 1.00 61.03 185 GLN A O 1
ATOM 1562 N N . LYS A 1 186 ? 77.541 18.642 -103.345 1.00 58.81 186 LYS A N 1
ATOM 1563 C CA . LYS A 1 186 ? 77.762 19.890 -104.093 1.00 58.81 186 LYS A CA 1
ATOM 1564 C C . LYS A 1 186 ? 79.235 20.325 -104.089 1.00 58.81 186 LYS A C 1
ATOM 1566 O O . LYS A 1 186 ? 79.689 20.897 -105.073 1.00 58.81 186 LYS A O 1
ATOM 1571 N N . GLU A 1 187 ? 79.983 19.999 -103.033 1.00 54.78 187 GLU A N 1
ATOM 1572 C CA . GLU A 1 187 ? 81.440 20.192 -102.936 1.00 54.78 187 GLU A CA 1
ATOM 1573 C C . GLU A 1 187 ? 82.237 19.097 -103.666 1.00 54.78 187 GLU A C 1
ATOM 1575 O O . GLU A 1 187 ? 83.322 19.360 -104.183 1.00 54.78 187 GLU A O 1
ATOM 1580 N N . ARG A 1 188 ? 81.704 17.872 -103.772 1.00 47.16 188 ARG A N 1
ATOM 1581 C CA . ARG A 1 188 ? 82.277 16.790 -104.584 1.00 47.16 188 ARG A CA 1
ATOM 1582 C C . ARG A 1 188 ? 81.444 16.509 -105.831 1.00 47.16 188 ARG A C 1
ATOM 1584 O O . ARG A 1 188 ? 80.645 15.577 -105.830 1.00 47.16 188 ARG A O 1
ATOM 1591 N N . ARG A 1 189 ? 81.750 17.192 -106.937 1.00 38.16 189 ARG A N 1
ATOM 1592 C CA . ARG A 1 189 ? 81.877 16.581 -108.282 1.00 38.16 189 ARG A CA 1
ATOM 1593 C C . ARG A 1 189 ? 82.686 17.502 -109.205 1.00 38.16 189 ARG A C 1
ATOM 1595 O O . ARG A 1 189 ? 82.513 18.712 -109.106 1.00 38.16 189 ARG A O 1
ATOM 1602 N N . PRO A 1 190 ? 83.540 16.963 -110.103 1.00 40.03 190 PRO A N 1
ATOM 1603 C CA . PRO A 1 190 ? 83.486 15.627 -110.727 1.00 40.03 190 PRO A CA 1
ATOM 1604 C C . PRO A 1 190 ? 84.622 14.708 -110.206 1.00 40.03 190 PRO A C 1
ATOM 1606 O O . PRO A 1 190 ? 85.652 15.195 -109.777 1.00 40.03 190 PRO A O 1
ATOM 1609 N N . SER A 1 191 ? 84.566 13.375 -110.144 1.00 33.03 191 SER A N 1
ATOM 1610 C CA . SER A 1 191 ? 84.125 12.367 -111.116 1.00 33.03 191 SER A CA 1
ATOM 1611 C C . SER A 1 191 ? 84.274 10.947 -110.512 1.00 33.03 191 SER A C 1
ATOM 1613 O O . SER A 1 191 ? 85.035 10.765 -109.567 1.00 33.03 191 SER A O 1
ATOM 1615 N N . SER A 1 192 ? 83.601 9.964 -111.136 1.00 30.61 192 SER A N 1
ATOM 1616 C CA . SER A 1 192 ? 83.822 8.490 -111.105 1.00 30.61 192 SER A CA 1
ATOM 1617 C C . SER A 1 192 ? 83.594 7.742 -109.771 1.00 30.61 192 SER A C 1
ATOM 1619 O O . SER A 1 192 ? 84.065 8.184 -108.738 1.00 30.61 192 SER A O 1
ATOM 1621 N N . SER A 1 193 ? 82.792 6.675 -109.612 1.00 33.81 193 SER A N 1
ATOM 1622 C CA . SER A 1 193 ? 82.367 5.488 -110.394 1.00 33.81 193 SER A CA 1
ATOM 1623 C C . SER A 1 193 ? 83.131 4.197 -110.041 1.00 33.81 193 SER A C 1
ATOM 1625 O O . SER A 1 193 ? 84.347 4.173 -110.178 1.00 33.81 193 SER A O 1
ATOM 1627 N N . LEU A 1 194 ? 82.347 3.135 -109.766 1.00 37.00 194 LEU A N 1
ATOM 1628 C CA . LEU A 1 194 ? 82.598 1.674 -109.838 1.00 37.00 194 LEU A CA 1
ATOM 1629 C C . LEU A 1 194 ? 83.025 0.843 -108.599 1.00 37.00 194 LEU A C 1
ATOM 1631 O O . LEU A 1 194 ? 83.962 1.184 -107.890 1.00 37.00 194 LEU A O 1
ATOM 1635 N N . GLY A 1 195 ? 82.362 -0.332 -108.492 1.00 33.19 195 GLY A N 1
ATOM 1636 C CA . GLY A 1 195 ? 82.716 -1.572 -107.753 1.00 33.19 195 GLY A CA 1
ATOM 1637 C C . GLY A 1 195 ? 81.702 -1.931 -106.645 1.00 33.19 195 GLY A C 1
ATOM 1638 O O . GLY A 1 195 ? 81.629 -1.172 -105.693 1.00 33.19 195 GLY A O 1
ATOM 1639 N N . LYS A 1 196 ? 80.778 -2.921 -106.712 1.00 36.19 196 LYS A N 1
ATOM 1640 C CA . LYS A 1 196 ? 80.841 -4.389 -106.996 1.00 36.19 196 LYS A CA 1
ATOM 1641 C C . LYS A 1 196 ? 81.694 -5.108 -105.921 1.00 36.19 196 LYS A C 1
ATOM 1643 O O . LYS A 1 196 ? 82.808 -4.658 -105.712 1.00 36.19 196 LYS A O 1
ATOM 1648 N N . ASP A 1 197 ? 81.306 -6.151 -105.171 1.00 34.06 197 ASP A N 1
ATOM 1649 C CA . ASP A 1 197 ? 80.323 -7.253 -105.269 1.00 34.06 197 ASP A CA 1
ATOM 1650 C C . ASP A 1 197 ? 80.164 -7.938 -103.873 1.00 34.06 197 ASP A C 1
ATOM 1652 O O . ASP A 1 197 ? 81.058 -7.754 -103.055 1.00 34.06 197 ASP A O 1
ATOM 1656 N N . SER A 1 198 ? 79.101 -8.752 -103.674 1.00 35.81 198 SER A N 1
ATOM 1657 C CA . SER A 1 198 ? 78.990 -10.028 -102.886 1.00 35.81 198 SER A CA 1
ATOM 1658 C C . SER A 1 198 ? 79.626 -10.171 -101.475 1.00 35.81 198 SER A C 1
ATOM 1660 O O . SER A 1 198 ? 80.752 -9.768 -101.245 1.00 35.81 198 SER A O 1
ATOM 1662 N N . ASP A 1 199 ? 79.095 -10.871 -100.467 1.00 32.50 199 ASP A N 1
ATOM 1663 C CA . ASP A 1 199 ? 77.976 -11.807 -100.283 1.00 32.50 199 ASP A CA 1
ATOM 1664 C C . ASP A 1 199 ? 77.920 -12.150 -98.762 1.00 32.50 199 ASP A C 1
ATOM 1666 O O . ASP A 1 199 ? 78.943 -12.101 -98.077 1.00 32.50 199 ASP A O 1
ATOM 1670 N N . ARG A 1 200 ? 76.743 -12.593 -98.294 1.00 37.56 200 ARG A N 1
ATOM 1671 C CA . ARG A 1 200 ? 76.508 -13.554 -97.193 1.00 37.56 200 ARG A CA 1
ATOM 1672 C C . ARG A 1 200 ? 76.586 -13.121 -95.712 1.00 37.56 200 ARG A C 1
ATOM 1674 O O . ARG A 1 200 ? 77.650 -13.055 -95.110 1.00 37.56 200 ARG A O 1
ATOM 1681 N N . SER A 1 201 ? 75.419 -13.068 -95.053 1.00 34.81 201 SER A N 1
ATOM 1682 C CA . SER A 1 201 ? 74.939 -14.185 -94.207 1.00 34.81 201 SER A CA 1
ATOM 1683 C C . SER A 1 201 ? 73.548 -13.892 -93.623 1.00 34.81 201 SER A C 1
ATOM 1685 O O . SER A 1 201 ? 73.394 -13.083 -92.712 1.00 34.81 201 SER A O 1
ATOM 1687 N N . GLU A 1 202 ? 72.538 -14.601 -94.128 1.00 40.12 202 GLU A N 1
ATOM 1688 C CA . GLU A 1 202 ? 71.224 -14.756 -93.499 1.00 40.12 202 GLU A CA 1
ATOM 1689 C C . GLU A 1 202 ? 71.311 -15.703 -92.290 1.00 40.12 202 GLU A C 1
ATOM 1691 O O . GLU A 1 202 ? 71.977 -16.737 -92.351 1.00 40.12 202 GLU A O 1
ATOM 1696 N N . MET A 1 203 ? 70.567 -15.404 -91.222 1.00 38.84 203 MET A N 1
ATOM 1697 C CA . MET A 1 203 ? 70.147 -16.393 -90.226 1.00 38.84 203 MET A CA 1
ATOM 1698 C C . MET A 1 203 ? 68.719 -16.051 -89.763 1.00 38.84 203 MET A C 1
ATOM 1700 O O . MET A 1 203 ? 68.439 -14.939 -89.324 1.00 38.84 203 MET A O 1
ATOM 1704 N N . ARG A 1 204 ? 67.825 -17.031 -89.943 1.00 32.12 204 ARG A N 1
ATOM 1705 C CA . ARG A 1 204 ? 66.382 -17.091 -89.614 1.00 32.12 204 ARG A CA 1
ATOM 1706 C C . ARG A 1 204 ? 66.116 -16.920 -88.102 1.00 32.12 204 ARG A C 1
ATOM 1708 O O . ARG A 1 204 ? 67.023 -17.140 -87.312 1.00 32.12 204 ARG A O 1
ATOM 1715 N N . CYS A 1 205 ? 64.926 -16.552 -87.612 1.00 30.69 205 CYS A N 1
ATOM 1716 C CA . CYS A 1 205 ? 63.623 -17.246 -87.696 1.00 30.69 205 CYS A CA 1
ATOM 1717 C C . CYS A 1 205 ? 62.500 -16.274 -87.256 1.00 30.69 205 CYS A C 1
ATOM 1719 O O . CYS A 1 205 ? 62.669 -15.569 -86.270 1.00 30.69 205 CYS A O 1
ATOM 1721 N N . SER A 1 206 ? 61.439 -16.081 -88.047 1.00 34.28 206 SER A N 1
ATOM 1722 C CA . SER A 1 206 ? 60.145 -16.806 -88.031 1.00 34.28 206 SER A CA 1
ATOM 1723 C C . SER A 1 206 ? 59.149 -16.296 -86.979 1.00 34.28 206 SER A C 1
ATOM 1725 O O . SER A 1 206 ? 59.396 -16.364 -85.781 1.00 34.28 206 SER A O 1
ATOM 1727 N N . SER A 1 207 ? 58.004 -15.816 -87.462 1.00 41.22 207 SER A N 1
ATOM 1728 C CA . SER A 1 207 ? 56.851 -15.316 -86.704 1.00 41.22 207 SER A CA 1
ATOM 1729 C C . SER A 1 207 ? 55.660 -16.331 -86.772 1.00 41.22 207 SER A C 1
ATOM 1731 O O . SER A 1 207 ? 55.885 -17.453 -87.227 1.00 41.22 207 SER A O 1
ATOM 1733 N N . PRO A 1 208 ? 54.450 -16.033 -86.238 1.00 63.81 208 PRO A N 1
ATOM 1734 C CA . PRO A 1 208 ? 53.617 -16.847 -85.314 1.00 63.81 208 PRO A CA 1
ATOM 1735 C C . PRO A 1 208 ? 52.554 -17.736 -86.042 1.00 63.81 208 PRO A C 1
ATOM 1737 O O . PRO A 1 208 ? 52.590 -17.736 -87.275 1.00 63.81 208 PRO A O 1
ATOM 1740 N N . PRO A 1 209 ? 51.618 -18.505 -85.395 1.00 47.62 209 PRO A N 1
ATOM 1741 C CA . PRO A 1 209 ? 50.352 -17.953 -84.834 1.00 47.62 209 PRO A CA 1
ATOM 1742 C C . PRO A 1 209 ? 49.579 -18.773 -83.734 1.00 47.62 209 PRO A C 1
ATOM 1744 O O . PRO A 1 209 ? 49.726 -19.975 -83.573 1.00 47.62 209 PRO A O 1
ATOM 1747 N N . ASN A 1 210 ? 48.715 -18.057 -82.998 1.00 36.81 210 ASN A N 1
ATOM 1748 C CA . ASN A 1 210 ? 47.341 -18.319 -82.498 1.00 36.81 210 ASN A CA 1
ATOM 1749 C C . ASN A 1 210 ? 46.656 -19.716 -82.319 1.00 36.81 210 ASN A C 1
ATOM 1751 O O . ASN A 1 210 ? 46.653 -20.554 -83.211 1.00 36.81 210 ASN A O 1
ATOM 1755 N N . LEU A 1 211 ? 45.819 -19.733 -81.248 1.00 39.56 211 LEU A N 1
ATOM 1756 C CA . LEU A 1 211 ? 44.521 -20.419 -80.971 1.00 39.56 211 LEU A CA 1
ATOM 1757 C C . LEU A 1 211 ? 44.488 -21.881 -80.459 1.00 39.56 211 LEU A C 1
ATOM 1759 O O . LEU A 1 211 ? 44.827 -22.800 -81.197 1.00 39.56 211 LEU A O 1
ATOM 1763 N N . SER A 1 212 ? 43.913 -22.099 -79.251 1.00 32.91 212 SER A N 1
ATOM 1764 C CA . SER A 1 212 ? 42.683 -22.909 -78.980 1.00 32.91 212 SER A CA 1
ATOM 1765 C C . SER A 1 212 ? 42.413 -23.176 -77.472 1.00 32.91 212 SER A C 1
ATOM 1767 O O . SER A 1 212 ? 43.276 -23.654 -76.746 1.00 32.91 212 SER A O 1
ATOM 1769 N N . ILE A 1 213 ? 41.178 -22.899 -77.035 1.00 39.62 213 ILE A N 1
ATOM 1770 C CA . ILE A 1 213 ? 40.426 -23.418 -75.852 1.00 39.62 213 ILE A CA 1
ATOM 1771 C C . ILE A 1 213 ? 39.669 -24.707 -76.327 1.00 39.62 213 ILE A C 1
ATOM 1773 O O . ILE A 1 213 ? 39.576 -24.815 -77.554 1.00 39.62 213 ILE A O 1
ATOM 1777 N N . PRO A 1 214 ? 39.046 -25.648 -75.543 1.00 53.69 214 PRO A N 1
ATOM 1778 C CA . PRO A 1 214 ? 38.835 -25.857 -74.082 1.00 53.69 214 PRO A CA 1
ATOM 1779 C C . PRO A 1 214 ? 39.189 -27.291 -73.567 1.00 53.69 214 PRO A C 1
ATOM 1781 O O . PRO A 1 214 ? 39.574 -28.154 -74.345 1.00 53.69 214 PRO A O 1
ATOM 1784 N N . ILE A 1 215 ? 38.954 -27.562 -72.264 1.00 34.06 215 ILE A N 1
ATOM 1785 C CA . ILE A 1 215 ? 38.178 -28.703 -71.680 1.00 34.06 215 ILE A CA 1
ATOM 1786 C C . ILE A 1 215 ? 38.718 -29.098 -70.280 1.00 34.06 215 ILE A C 1
ATOM 1788 O O . ILE A 1 215 ? 39.831 -29.587 -70.117 1.00 34.06 215 ILE A O 1
ATOM 1792 N N . THR A 1 216 ? 37.878 -28.883 -69.263 1.00 36.44 216 THR A N 1
ATOM 1793 C CA . THR A 1 216 ? 37.840 -29.518 -67.922 1.00 36.44 216 THR A CA 1
ATOM 1794 C C . THR A 1 216 ? 37.262 -30.951 -68.043 1.00 36.44 216 THR A C 1
ATOM 1796 O O . THR A 1 216 ? 36.567 -31.166 -69.033 1.00 36.44 216 THR A O 1
ATOM 1799 N N . PRO A 1 217 ? 37.411 -31.934 -67.107 1.00 46.25 217 PRO A N 1
ATOM 1800 C CA . PRO A 1 217 ? 37.291 -31.748 -65.649 1.00 46.25 217 PRO A CA 1
ATOM 1801 C C . PRO A 1 217 ? 38.076 -32.716 -64.721 1.00 46.25 217 PRO A C 1
ATOM 1803 O O . PRO A 1 217 ? 38.295 -33.885 -65.020 1.00 46.25 217 PRO A O 1
ATOM 1806 N N . SER A 1 218 ? 38.318 -32.282 -63.482 1.00 34.03 218 SER A N 1
ATOM 1807 C CA . SER A 1 218 ? 38.336 -33.185 -62.319 1.00 34.03 218 SER A CA 1
ATOM 1808 C C . SER A 1 218 ? 37.989 -32.424 -61.029 1.00 34.03 218 SER A C 1
ATOM 1810 O O . SER A 1 218 ? 38.696 -31.534 -60.571 1.00 34.03 218 SER A O 1
ATOM 1812 N N . LYS A 1 219 ? 36.816 -32.763 -60.485 1.00 47.50 219 LYS A N 1
ATOM 1813 C CA . LYS A 1 219 ? 36.315 -32.487 -59.123 1.00 47.50 219 LYS A CA 1
ATOM 1814 C C . LYS A 1 219 ? 36.734 -33.660 -58.199 1.00 47.50 219 LYS A C 1
ATOM 1816 O O . LYS A 1 219 ? 37.163 -34.680 -58.732 1.00 47.50 219 LYS A O 1
ATOM 1821 N N . PRO A 1 220 ? 36.367 -33.686 -56.903 1.00 46.78 220 PRO A N 1
ATOM 1822 C CA . PRO A 1 220 ? 36.405 -32.634 -55.883 1.00 46.78 220 PRO A CA 1
ATOM 1823 C C . PRO A 1 220 ? 37.086 -33.133 -54.585 1.00 46.78 220 PRO A C 1
ATOM 1825 O O . PRO A 1 220 ? 37.020 -34.312 -54.253 1.00 46.78 220 PRO A O 1
ATOM 1828 N N . VAL A 1 221 ? 37.599 -32.223 -53.757 1.00 35.41 221 VAL A N 1
ATOM 1829 C CA . VAL A 1 221 ? 37.601 -32.429 -52.299 1.00 35.41 221 VAL A CA 1
ATOM 1830 C C . VAL A 1 221 ? 37.015 -31.173 -51.680 1.00 35.41 221 VAL A C 1
ATOM 1832 O O . VAL A 1 221 ? 37.653 -30.127 -51.618 1.00 35.41 221 VAL A O 1
ATOM 1835 N N . GLY A 1 222 ? 35.749 -31.277 -51.288 1.00 34.88 222 GLY A N 1
ATOM 1836 C CA . GLY A 1 222 ? 35.180 -30.401 -50.281 1.00 34.88 222 GLY A CA 1
ATOM 1837 C C . GLY A 1 222 ? 35.442 -31.008 -48.910 1.00 34.88 222 GLY A C 1
ATOM 1838 O O . GLY A 1 222 ? 35.333 -32.219 -48.749 1.00 34.88 222 GLY A O 1
ATOM 1839 N N . SER A 1 223 ? 35.741 -30.170 -47.926 1.00 33.56 223 SER A N 1
ATOM 1840 C CA . SER A 1 223 ? 34.988 -30.192 -46.675 1.00 33.56 223 SER A CA 1
ATOM 1841 C C . SER A 1 223 ? 35.292 -28.939 -45.867 1.00 33.56 223 SER A C 1
ATOM 1843 O O . SER A 1 223 ? 36.410 -28.705 -45.421 1.00 33.56 223 SER A O 1
ATOM 1845 N N . TYR A 1 224 ? 34.234 -28.161 -45.692 1.00 38.00 224 TYR A N 1
ATOM 1846 C CA . TYR A 1 224 ? 33.872 -27.392 -44.511 1.00 38.00 224 TYR A CA 1
ATOM 1847 C C . TYR A 1 224 ? 34.605 -27.821 -43.234 1.00 38.00 224 TYR A C 1
ATOM 1849 O O . TYR A 1 224 ? 34.535 -28.991 -42.862 1.00 38.00 224 TYR A O 1
ATOM 1857 N N . MET A 1 225 ? 35.191 -26.853 -42.527 1.00 38.47 225 MET A N 1
ATOM 1858 C CA . MET A 1 225 ? 35.316 -26.873 -41.069 1.00 38.47 225 MET A CA 1
ATOM 1859 C C . MET A 1 225 ? 35.136 -25.449 -40.536 1.00 38.47 225 MET A C 1
ATOM 1861 O O . MET A 1 225 ? 36.025 -24.602 -40.562 1.00 38.47 225 MET A O 1
ATOM 1865 N N . THR A 1 226 ? 33.908 -25.217 -40.096 1.00 45.25 226 THR A N 1
ATOM 1866 C CA . THR A 1 226 ? 33.463 -24.277 -39.070 1.00 45.25 226 THR A CA 1
ATOM 1867 C C . THR A 1 226 ? 34.416 -24.279 -37.862 1.00 45.25 226 THR A C 1
ATOM 1869 O O . THR A 1 226 ? 34.865 -25.355 -37.464 1.00 45.25 226 THR A O 1
ATOM 1872 N N . PRO A 1 227 ? 34.686 -23.138 -37.204 1.00 48.28 227 PRO A N 1
ATOM 1873 C CA . PRO A 1 227 ? 35.261 -23.161 -35.863 1.00 48.28 227 PRO A CA 1
ATOM 1874 C C . PRO A 1 227 ? 34.211 -23.713 -34.879 1.00 48.28 227 PRO A C 1
ATOM 1876 O O . PRO A 1 227 ? 33.042 -23.321 -34.963 1.00 48.28 227 PRO A O 1
ATOM 1879 N N . PRO A 1 228 ? 34.561 -24.624 -33.956 1.00 44.50 228 PRO A N 1
ATOM 1880 C CA . PRO A 1 228 ? 33.593 -25.124 -32.999 1.00 44.50 228 PRO A CA 1
ATOM 1881 C C . PRO A 1 228 ? 33.331 -24.063 -31.933 1.00 44.50 228 PRO A C 1
ATOM 1883 O O . PRO A 1 228 ? 34.232 -23.600 -31.235 1.00 44.50 228 PRO A O 1
ATOM 1886 N N . ALA A 1 229 ? 32.053 -23.737 -31.775 1.00 40.94 229 ALA A N 1
ATOM 1887 C CA . ALA A 1 229 ? 31.520 -23.358 -30.486 1.00 40.94 229 ALA A CA 1
ATOM 1888 C C . ALA A 1 229 ? 31.587 -24.586 -29.561 1.00 40.94 229 ALA A C 1
ATOM 1890 O O . ALA A 1 229 ? 30.979 -25.617 -29.838 1.00 40.94 229 ALA A O 1
ATOM 1891 N N . SER A 1 230 ? 32.308 -24.457 -28.453 1.00 37.41 230 SER A N 1
ATOM 1892 C CA . SER A 1 230 ? 32.098 -25.237 -27.232 1.00 37.41 230 SER A CA 1
ATOM 1893 C C . SER A 1 230 ? 31.603 -24.241 -26.186 1.00 37.41 230 SER A C 1
ATOM 1895 O O . SER A 1 230 ? 32.327 -23.336 -25.789 1.00 37.41 230 SER A O 1
ATOM 1897 N N . SER A 1 231 ? 30.294 -24.185 -25.978 1.00 33.97 231 SER A N 1
ATOM 1898 C CA . SER A 1 231 ? 29.575 -24.974 -24.976 1.00 33.97 231 SER A CA 1
ATOM 1899 C C . SER A 1 231 ? 29.822 -24.473 -23.557 1.00 33.97 231 SER A C 1
ATOM 1901 O O . SER A 1 231 ? 30.849 -24.716 -22.932 1.00 33.97 231 SER A O 1
ATOM 1903 N N . ILE A 1 232 ? 28.785 -23.781 -23.094 1.00 45.88 232 ILE A N 1
ATOM 1904 C CA . ILE A 1 232 ? 28.308 -23.641 -21.725 1.00 45.88 232 ILE A CA 1
ATOM 1905 C C . ILE A 1 232 ? 28.799 -24.789 -20.832 1.00 45.88 232 ILE A C 1
ATOM 1907 O O . ILE A 1 232 ? 28.398 -25.938 -21.004 1.00 45.88 232 ILE A O 1
ATOM 1911 N N . HIS A 1 233 ? 29.586 -24.433 -19.819 1.00 38.22 233 HIS A N 1
ATOM 1912 C CA . HIS A 1 233 ? 29.571 -25.108 -18.531 1.00 38.22 233 HIS A CA 1
ATOM 1913 C C . HIS A 1 233 ? 29.354 -24.058 -17.445 1.00 38.22 233 HIS A C 1
ATOM 1915 O O . HIS A 1 233 ? 30.232 -23.259 -17.125 1.00 38.22 233 HIS A O 1
ATOM 1921 N N . SER A 1 234 ? 28.149 -24.085 -16.880 1.00 42.84 234 SER A N 1
ATOM 1922 C CA . SER A 1 234 ? 27.887 -23.634 -15.522 1.00 42.84 234 SER A CA 1
ATOM 1923 C C . SER A 1 234 ? 28.847 -24.334 -14.564 1.00 42.84 234 SER A C 1
ATOM 1925 O O . SER A 1 234 ? 28.729 -25.539 -14.371 1.00 42.84 234 SER A O 1
ATOM 1927 N N . LEU A 1 235 ? 29.751 -23.573 -13.951 1.00 39.00 235 LEU A N 1
ATOM 1928 C CA . LEU A 1 235 ? 30.388 -23.883 -12.671 1.00 39.00 235 LEU A CA 1
ATOM 1929 C C . LEU A 1 235 ? 30.576 -22.546 -11.940 1.00 39.00 235 LEU A C 1
ATOM 1931 O O . LEU A 1 235 ? 31.485 -21.773 -12.218 1.00 39.00 235 LEU A O 1
ATOM 1935 N N . THR A 1 236 ? 29.596 -22.136 -11.140 1.00 46.66 236 THR A N 1
ATOM 1936 C CA . THR A 1 236 ? 29.736 -22.103 -9.677 1.00 46.66 236 THR A CA 1
ATOM 1937 C C . THR A 1 236 ? 31.175 -21.848 -9.208 1.00 46.66 236 THR A C 1
ATOM 1939 O O . THR A 1 236 ? 31.973 -22.772 -9.086 1.00 46.66 236 THR A O 1
ATOM 1942 N N . GLY A 1 237 ? 31.458 -20.583 -8.892 1.00 51.56 237 GLY A N 1
ATOM 1943 C CA . GLY A 1 237 ? 32.350 -20.179 -7.806 1.00 51.56 237 GLY A CA 1
ATOM 1944 C C . GLY A 1 237 ? 33.794 -20.672 -7.856 1.00 51.56 237 GLY A C 1
ATOM 1945 O O . GLY A 1 237 ? 34.193 -21.480 -7.023 1.00 51.56 237 GLY A O 1
ATOM 1946 N N . THR A 1 238 ? 34.629 -20.068 -8.701 1.00 46.72 238 THR A N 1
ATOM 1947 C CA . THR A 1 238 ? 36.038 -19.909 -8.322 1.00 46.72 238 THR A CA 1
ATOM 1948 C C . THR A 1 238 ? 36.134 -18.723 -7.354 1.00 46.72 238 THR A C 1
ATOM 1950 O O . THR A 1 238 ? 35.730 -17.607 -7.694 1.00 46.72 238 THR A O 1
ATOM 1953 N N . PRO A 1 239 ? 36.597 -18.919 -6.106 1.00 57.28 239 PRO A N 1
ATOM 1954 C CA . PRO A 1 239 ? 36.764 -17.810 -5.184 1.00 57.28 239 PRO A CA 1
ATOM 1955 C C . PRO A 1 239 ? 37.842 -16.880 -5.742 1.00 57.28 239 PRO A C 1
ATOM 1957 O O . PRO A 1 239 ? 38.998 -17.278 -5.876 1.00 57.28 239 PRO A O 1
ATOM 1960 N N . LEU A 1 240 ? 37.462 -15.634 -6.045 1.00 63.41 240 LEU A N 1
ATOM 1961 C CA . LEU A 1 240 ? 38.402 -14.556 -6.351 1.00 63.41 240 LEU A CA 1
ATOM 1962 C C . LEU A 1 240 ? 39.560 -14.604 -5.342 1.00 63.41 240 LEU A C 1
ATOM 1964 O O . LEU A 1 240 ? 39.331 -14.717 -4.130 1.00 63.41 240 LEU A O 1
ATOM 1968 N N . THR A 1 241 ? 40.802 -14.530 -5.815 1.00 70.38 241 THR A N 1
ATOM 1969 C CA . THR A 1 241 ? 41.972 -14.457 -4.933 1.00 70.38 241 THR A CA 1
ATOM 1970 C C . THR A 1 241 ? 41.775 -13.334 -3.914 1.00 70.38 241 THR A C 1
ATOM 1972 O O . THR A 1 241 ? 41.183 -12.296 -4.218 1.00 70.38 241 THR A O 1
ATOM 1975 N N . THR A 1 242 ? 42.231 -13.535 -2.676 1.00 71.25 242 THR A N 1
ATOM 1976 C CA . THR A 1 242 ? 42.037 -12.581 -1.566 1.00 71.25 242 THR A CA 1
ATOM 1977 C C . THR A 1 242 ? 42.448 -11.154 -1.957 1.00 71.25 242 THR A C 1
ATOM 1979 O O . THR A 1 242 ? 41.772 -10.195 -1.598 1.00 71.25 242 THR A O 1
ATOM 1982 N N . SER A 1 243 ? 43.480 -11.017 -2.796 1.00 73.62 243 SER A N 1
ATOM 1983 C CA . SER A 1 243 ? 43.929 -9.741 -3.366 1.00 73.62 243 SER A CA 1
ATOM 1984 C C . SER A 1 243 ? 42.893 -9.069 -4.288 1.00 73.62 243 SER A C 1
ATOM 1986 O O . SER A 1 243 ? 42.627 -7.877 -4.133 1.00 73.62 243 SER A O 1
ATOM 1988 N N . ALA A 1 244 ? 42.235 -9.820 -5.179 1.00 77.56 244 ALA A N 1
ATOM 1989 C CA . ALA A 1 244 ? 41.207 -9.286 -6.076 1.00 77.56 244 ALA A CA 1
ATOM 1990 C C . ALA A 1 244 ? 39.964 -8.804 -5.308 1.00 77.56 244 ALA A C 1
ATOM 1992 O O . ALA A 1 244 ? 39.384 -7.771 -5.642 1.00 77.56 244 ALA A O 1
ATOM 1993 N N . ARG A 1 245 ? 39.594 -9.500 -4.222 1.00 79.31 245 ARG A N 1
ATOM 1994 C CA . ARG A 1 245 ? 38.491 -9.080 -3.339 1.00 79.31 245 ARG A CA 1
ATOM 1995 C C . ARG A 1 245 ? 38.805 -7.791 -2.586 1.00 79.31 245 ARG A C 1
ATOM 1997 O O . ARG A 1 245 ? 37.963 -6.899 -2.546 1.00 79.31 245 ARG A O 1
ATOM 2004 N N . ILE A 1 246 ? 40.009 -7.672 -2.026 1.00 80.06 246 ILE A N 1
ATOM 2005 C CA . ILE A 1 246 ? 40.429 -6.467 -1.293 1.00 80.06 246 ILE A CA 1
ATOM 2006 C C . ILE A 1 246 ? 40.506 -5.256 -2.237 1.00 80.06 246 ILE A C 1
ATOM 2008 O O . ILE A 1 246 ? 40.044 -4.174 -1.881 1.00 80.06 246 ILE A O 1
ATOM 2012 N N . SER A 1 247 ? 41.022 -5.437 -3.457 1.00 85.25 247 SER A N 1
ATOM 2013 C CA . SER A 1 247 ? 41.075 -4.371 -4.465 1.00 85.25 247 SER A CA 1
ATOM 2014 C C . SER A 1 247 ? 39.675 -3.898 -4.876 1.00 85.25 247 SER A C 1
ATOM 2016 O O . SER A 1 247 ? 39.407 -2.696 -4.851 1.00 85.25 247 SER A O 1
ATOM 2018 N N . ALA A 1 248 ? 38.749 -4.826 -5.146 1.00 80.38 248 ALA A N 1
ATOM 2019 C CA . ALA A 1 248 ? 37.367 -4.489 -5.484 1.00 80.38 248 ALA A CA 1
ATOM 2020 C C . ALA A 1 248 ? 36.646 -3.749 -4.340 1.00 80.38 248 ALA A C 1
ATOM 2022 O O . ALA A 1 248 ? 35.974 -2.748 -4.584 1.00 80.38 248 ALA A O 1
ATOM 2023 N N . LEU A 1 249 ? 36.827 -4.184 -3.087 1.00 87.12 249 LEU A N 1
ATOM 2024 C CA . LEU A 1 249 ? 36.232 -3.525 -1.918 1.00 87.12 249 LEU A CA 1
ATOM 2025 C C . LEU A 1 249 ? 36.782 -2.109 -1.692 1.00 87.12 249 LEU A C 1
ATOM 2027 O O . LEU A 1 249 ? 36.015 -1.212 -1.343 1.00 87.12 249 LEU A O 1
ATOM 2031 N N . ASN A 1 250 ? 38.074 -1.876 -1.944 1.00 81.88 250 ASN A N 1
ATOM 2032 C CA . ASN A 1 250 ? 38.655 -0.534 -1.868 1.00 81.88 250 ASN A CA 1
ATOM 2033 C C . ASN A 1 250 ? 38.084 0.405 -2.938 1.00 81.88 250 ASN A C 1
ATOM 2035 O O . ASN A 1 250 ? 37.737 1.542 -2.621 1.00 81.88 250 ASN A O 1
ATOM 2039 N N . ILE A 1 251 ? 37.919 -0.076 -4.173 1.00 86.56 251 ILE A N 1
ATOM 2040 C CA . ILE A 1 251 ? 37.348 0.713 -5.276 1.00 86.56 251 ILE A CA 1
ATOM 2041 C C . ILE A 1 251 ? 35.881 1.068 -4.984 1.00 86.56 251 ILE A C 1
ATOM 2043 O O . ILE A 1 251 ? 35.478 2.224 -5.124 1.00 86.56 251 ILE A O 1
ATOM 2047 N N . VAL A 1 252 ? 35.087 0.103 -4.508 1.00 84.31 252 VAL A N 1
ATOM 2048 C CA . VAL A 1 252 ? 33.684 0.332 -4.116 1.00 84.31 252 VAL A CA 1
ATOM 2049 C C . VAL A 1 252 ? 33.591 1.299 -2.929 1.00 84.31 252 VAL A C 1
ATOM 2051 O O . VAL A 1 252 ? 32.764 2.214 -2.937 1.00 84.31 252 VAL A O 1
ATOM 2054 N N . GLY A 1 253 ? 34.472 1.164 -1.934 1.00 81.00 253 GLY A N 1
ATOM 2055 C CA . GLY A 1 253 ? 34.546 2.082 -0.796 1.00 81.00 253 GLY A CA 1
ATOM 2056 C C . GLY A 1 253 ? 34.928 3.515 -1.191 1.00 81.00 253 GLY A C 1
ATOM 2057 O O . GLY A 1 253 ? 34.415 4.478 -0.614 1.00 81.00 253 GLY A O 1
ATOM 2058 N N . GLU A 1 254 ? 35.790 3.679 -2.194 1.00 84.38 254 GLU A N 1
ATOM 2059 C CA . GLU A 1 254 ? 36.190 4.986 -2.721 1.00 84.38 254 GLU A CA 1
ATOM 2060 C C . GLU A 1 254 ? 35.073 5.643 -3.548 1.00 84.38 254 GLU A C 1
ATOM 2062 O O . GLU A 1 254 ? 34.804 6.838 -3.380 1.00 84.38 254 GLU A O 1
ATOM 2067 N N . LEU A 1 255 ? 34.341 4.857 -4.346 1.00 78.94 255 LEU A N 1
ATOM 2068 C CA . LEU A 1 255 ? 33.146 5.297 -5.075 1.00 78.94 255 LEU A CA 1
ATOM 2069 C C . LEU A 1 255 ? 32.047 5.787 -4.126 1.00 78.94 255 LEU A C 1
ATOM 2071 O O . LEU A 1 255 ? 31.554 6.902 -4.294 1.00 78.94 255 LEU A O 1
ATOM 2075 N N . LEU A 1 256 ? 31.720 5.025 -3.079 1.00 76.19 256 LEU A N 1
ATOM 2076 C CA . LEU A 1 256 ? 30.709 5.425 -2.091 1.00 76.19 256 LEU A CA 1
ATOM 2077 C C . LEU A 1 256 ? 31.107 6.704 -1.338 1.00 76.19 256 LEU A C 1
ATOM 2079 O O . LEU A 1 256 ? 30.273 7.581 -1.100 1.00 76.19 256 LEU A O 1
ATOM 2083 N N . ARG A 1 257 ? 32.399 6.876 -1.033 1.00 77.44 257 ARG A N 1
ATOM 2084 C CA . ARG A 1 257 ? 32.921 8.098 -0.400 1.00 77.44 257 ARG A CA 1
ATOM 2085 C C . ARG A 1 257 ? 32.869 9.309 -1.333 1.00 77.44 257 ARG A C 1
ATOM 2087 O O . ARG A 1 257 ? 32.653 10.428 -0.865 1.00 77.44 257 ARG A O 1
ATOM 2094 N N . LYS A 1 258 ? 33.071 9.109 -2.636 1.00 72.25 258 LYS A N 1
ATOM 2095 C CA . LYS A 1 258 ? 33.034 10.175 -3.647 1.00 72.25 258 LYS A CA 1
ATOM 2096 C C . LYS A 1 258 ? 31.602 10.580 -4.002 1.00 72.25 258 LYS A C 1
ATOM 2098 O O . LYS A 1 258 ? 31.324 11.771 -4.117 1.00 72.25 258 LYS A O 1
ATOM 2103 N N . VAL A 1 259 ? 30.685 9.617 -4.046 1.00 66.12 259 VAL A N 1
ATOM 2104 C CA . VAL A 1 259 ? 29.242 9.837 -4.217 1.00 66.12 259 VAL A CA 1
ATOM 2105 C C . VAL A 1 259 ? 28.650 10.564 -2.998 1.00 66.12 259 VAL A C 1
ATOM 2107 O O . VAL A 1 259 ? 27.933 11.548 -3.164 1.00 66.12 259 VAL A O 1
ATOM 2110 N N . GLY A 1 260 ? 29.057 10.209 -1.772 1.00 60.47 260 GLY A N 1
ATOM 2111 C CA . GLY A 1 260 ? 28.638 10.913 -0.550 1.00 60.47 260 GLY A CA 1
ATOM 2112 C C . GLY A 1 260 ? 29.078 12.385 -0.459 1.00 60.47 260 GLY A C 1
ATOM 2113 O O . GLY A 1 260 ? 28.425 13.180 0.215 1.00 60.47 260 GLY A O 1
ATOM 2114 N N . LYS A 1 261 ? 30.150 12.785 -1.161 1.00 55.84 261 LYS A N 1
ATOM 2115 C CA . LYS A 1 261 ? 30.589 14.193 -1.243 1.00 55.84 261 LYS A CA 1
ATOM 2116 C C . LYS A 1 261 ? 29.804 15.009 -2.276 1.00 55.84 261 LYS A C 1
ATOM 2118 O O . LYS A 1 261 ? 29.670 16.216 -2.094 1.00 55.84 261 LYS A O 1
ATOM 2123 N N . HIS A 1 262 ? 29.256 14.373 -3.314 1.00 50.59 262 HIS A N 1
ATOM 2124 C CA . HIS A 1 262 ? 28.474 15.056 -4.351 1.00 50.59 262 HIS A CA 1
ATOM 2125 C C . HIS A 1 262 ? 27.030 15.371 -3.933 1.00 50.59 262 HIS A C 1
ATOM 2127 O O . HIS A 1 262 ? 26.471 16.346 -4.423 1.00 50.59 262 HIS A O 1
ATOM 2133 N N . TYR A 1 263 ? 26.456 14.648 -2.966 1.00 48.88 263 TYR A N 1
ATOM 2134 C CA . TYR A 1 263 ? 25.109 14.948 -2.453 1.00 48.88 263 TYR A CA 1
ATOM 2135 C C . TYR A 1 263 ? 25.042 16.120 -1.461 1.00 48.88 263 TYR A C 1
ATOM 2137 O O . TYR A 1 263 ? 23.951 16.509 -1.055 1.00 48.88 263 TYR A O 1
ATOM 2145 N N . LYS A 1 264 ? 26.181 16.707 -1.059 1.00 47.88 264 LYS A N 1
ATOM 2146 C CA . LYS A 1 264 ? 26.211 17.794 -0.061 1.00 47.88 264 LYS A CA 1
ATOM 2147 C C . LYS A 1 264 ? 26.343 19.202 -0.655 1.00 47.88 264 LYS A C 1
ATOM 2149 O O . LYS A 1 264 ? 26.226 20.169 0.089 1.00 47.88 264 LYS A O 1
ATOM 2154 N N . CYS A 1 265 ? 26.536 19.331 -1.971 1.00 44.25 265 CYS A N 1
ATOM 2155 C CA . CYS A 1 265 ? 26.748 20.621 -2.633 1.00 44.25 265 CYS A CA 1
ATOM 2156 C C . CYS A 1 265 ? 26.056 20.706 -4.005 1.00 44.25 265 CYS A C 1
ATOM 2158 O O . CYS A 1 265 ? 26.749 20.769 -5.009 1.00 44.25 265 CYS A O 1
ATOM 2160 N N . THR A 1 266 ? 24.722 20.777 -4.064 1.00 42.97 266 THR A N 1
ATOM 2161 C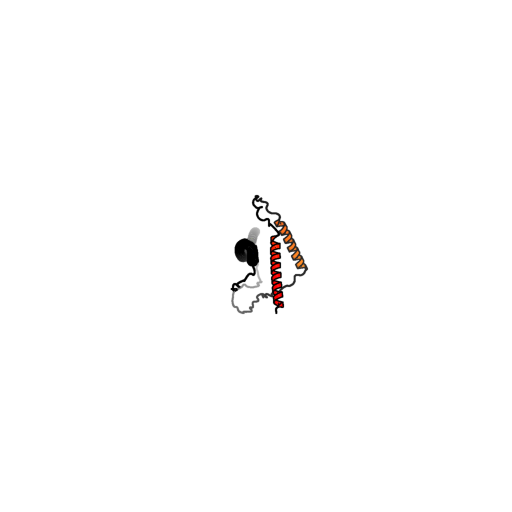 CA . THR A 1 266 ? 24.011 21.482 -5.153 1.00 42.97 266 THR A CA 1
ATOM 2162 C C . THR A 1 266 ? 22.618 21.923 -4.698 1.00 42.97 266 THR A C 1
ATOM 2164 O O . THR A 1 266 ? 21.802 21.097 -4.303 1.00 42.97 266 THR A O 1
ATOM 2167 N N . ASN A 1 267 ? 22.371 23.227 -4.851 1.00 33.88 267 ASN A N 1
ATOM 2168 C CA . ASN A 1 267 ? 21.094 23.954 -4.851 1.00 33.88 267 ASN A CA 1
ATOM 2169 C C . ASN A 1 267 ? 20.512 24.466 -3.523 1.00 33.88 267 ASN A C 1
ATOM 2171 O O . ASN A 1 267 ? 19.556 23.957 -2.949 1.00 33.88 267 ASN A O 1
ATOM 2175 N N . VAL A 1 268 ? 21.047 25.636 -3.156 1.00 44.44 268 VAL A N 1
ATOM 2176 C CA . VAL A 1 268 ? 20.343 26.734 -2.490 1.00 44.44 268 VAL A CA 1
ATOM 2177 C C . VAL A 1 268 ? 19.263 27.293 -3.427 1.00 44.44 268 VAL A C 1
ATOM 2179 O O . VAL A 1 268 ? 19.568 27.865 -4.470 1.00 44.44 268 VAL A O 1
ATOM 2182 N N . SER A 1 269 ? 17.998 27.178 -3.034 1.00 42.09 269 SER A N 1
ATOM 2183 C CA . SER A 1 269 ? 16.897 28.075 -3.414 1.00 42.09 269 SER A CA 1
ATOM 2184 C C . SER A 1 269 ? 15.869 28.018 -2.283 1.00 42.09 269 SER A C 1
ATOM 2186 O O . SER A 1 269 ? 15.341 26.958 -1.969 1.00 42.09 269 SER A O 1
ATOM 2188 N N . LYS A 1 270 ? 15.688 29.148 -1.593 1.00 49.44 270 LYS A N 1
ATOM 2189 C CA . LYS A 1 270 ? 14.931 29.298 -0.336 1.00 49.44 270 LYS A CA 1
ATOM 2190 C C . LYS A 1 270 ? 13.495 28.743 -0.431 1.00 49.44 270 LYS A C 1
ATOM 2192 O O . LYS A 1 270 ? 12.797 29.145 -1.359 1.00 49.44 270 LYS A O 1
ATOM 2197 N N . PRO A 1 271 ? 12.987 28.007 0.578 1.00 37.28 271 PRO A N 1
ATOM 2198 C CA . PRO A 1 271 ? 11.556 27.887 0.798 1.00 37.28 271 PRO A CA 1
ATOM 2199 C C . PRO A 1 271 ? 11.095 28.754 1.979 1.00 37.28 271 PRO A C 1
ATOM 2201 O O . PRO A 1 271 ? 11.760 28.921 3.003 1.00 37.28 271 PRO A O 1
ATOM 2204 N N . THR A 1 272 ? 9.929 29.344 1.773 1.00 39.50 272 THR A N 1
ATOM 2205 C CA . THR A 1 272 ? 9.099 30.107 2.701 1.00 39.50 272 THR A CA 1
ATOM 2206 C C . THR A 1 272 ? 8.753 29.315 3.972 1.00 39.50 272 THR A C 1
ATOM 2208 O O . THR A 1 272 ? 8.650 28.091 3.967 1.00 39.50 272 THR A O 1
ATOM 2211 N N . LYS A 1 273 ? 8.560 30.043 5.081 1.00 38.50 273 LYS A N 1
ATOM 2212 C CA . LYS A 1 273 ? 8.282 29.564 6.453 1.00 38.50 273 LYS A CA 1
ATOM 2213 C C . LYS A 1 273 ? 6.912 28.864 6.636 1.00 38.50 273 LYS A C 1
ATOM 2215 O O . LYS A 1 273 ? 6.187 29.201 7.564 1.00 38.50 273 LYS A O 1
ATOM 2220 N N . ALA A 1 274 ? 6.533 27.915 5.783 1.00 39.56 274 ALA A N 1
ATOM 2221 C CA . ALA A 1 274 ? 5.209 27.277 5.851 1.00 39.56 274 ALA A CA 1
ATOM 2222 C C . ALA A 1 274 ? 5.217 25.768 6.171 1.00 39.56 274 ALA A C 1
ATOM 2224 O O . ALA A 1 274 ? 4.150 25.189 6.315 1.00 39.56 274 ALA A O 1
ATOM 2225 N N . TRP A 1 275 ? 6.380 25.120 6.307 1.00 29.59 275 TRP A N 1
ATOM 2226 C CA . TRP A 1 275 ? 6.458 23.648 6.407 1.00 29.59 275 TRP A CA 1
ATOM 2227 C C . TRP A 1 275 ? 7.027 23.106 7.729 1.00 29.59 275 TRP A C 1
ATOM 2229 O O . TRP A 1 275 ? 7.194 21.903 7.877 1.00 29.59 275 TRP A O 1
ATOM 2239 N N . ALA A 1 276 ? 7.281 23.957 8.727 1.00 33.50 276 ALA A N 1
ATOM 2240 C CA . ALA A 1 276 ? 7.844 23.525 10.014 1.00 33.50 276 ALA A CA 1
ATOM 2241 C C . ALA A 1 276 ? 6.805 23.014 11.042 1.00 33.50 276 ALA A C 1
ATOM 2243 O O . ALA A 1 276 ? 7.160 22.806 12.197 1.00 33.50 276 ALA A O 1
ATOM 2244 N N . SER A 1 277 ? 5.539 22.808 10.653 1.00 36.03 277 SER A N 1
ATOM 2245 C CA . SER A 1 277 ? 4.476 22.344 11.569 1.00 36.03 277 SER A CA 1
ATOM 2246 C C . SER A 1 277 ? 3.993 20.911 11.336 1.00 36.03 277 SER A C 1
ATOM 2248 O O . SER A 1 277 ? 3.039 20.497 11.986 1.00 36.03 277 SER A O 1
ATOM 2250 N N . ILE A 1 278 ? 4.628 20.127 10.464 1.00 42.66 278 ILE A N 1
ATOM 2251 C CA . ILE A 1 278 ? 4.226 18.734 10.228 1.00 42.66 278 ILE A CA 1
ATOM 2252 C C . ILE A 1 278 ? 5.463 17.850 10.401 1.00 42.66 278 ILE A C 1
ATOM 2254 O O . ILE A 1 278 ? 6.450 18.024 9.698 1.00 42.66 278 ILE A O 1
ATOM 2258 N N . HIS A 1 279 ? 5.387 16.932 11.367 1.00 43.78 279 HIS A N 1
ATOM 2259 C CA . HIS A 1 279 ? 6.432 16.013 11.846 1.00 43.78 279 HIS A CA 1
ATOM 2260 C C . HIS A 1 279 ? 7.428 16.552 12.882 1.00 43.78 279 HIS A C 1
ATOM 2262 O O . HIS A 1 279 ? 8.631 16.646 12.659 1.00 43.78 279 HIS A O 1
ATOM 2268 N N . ALA A 1 280 ? 6.914 16.735 14.099 1.00 34.59 280 ALA A N 1
ATOM 2269 C CA . ALA A 1 280 ? 7.610 16.246 15.285 1.00 34.59 280 ALA A CA 1
ATOM 2270 C C . ALA A 1 280 ? 6.919 14.938 15.731 1.00 34.59 280 ALA A C 1
ATOM 2272 O O . ALA A 1 280 ? 5.706 14.969 15.959 1.00 34.59 280 ALA A O 1
ATOM 2273 N N . PRO A 1 281 ? 7.617 13.791 15.840 1.00 40.81 281 PRO A N 1
ATOM 2274 C CA . PRO A 1 281 ? 7.051 12.613 16.481 1.00 40.81 281 PRO A CA 1
ATOM 2275 C C . PRO A 1 281 ? 6.963 12.906 17.979 1.00 40.81 281 PRO A C 1
ATOM 2277 O O . PRO A 1 281 ? 7.969 13.124 18.656 1.00 40.81 281 PRO A O 1
ATOM 2280 N N . SER A 1 282 ? 5.737 12.981 18.481 1.00 44.47 282 SER A N 1
ATOM 2281 C CA . SER A 1 282 ? 5.464 13.113 19.901 1.00 44.47 282 SER A CA 1
ATOM 2282 C C . SER A 1 282 ? 5.439 11.726 20.543 1.00 44.47 282 SER A C 1
ATOM 2284 O O . SER A 1 282 ? 4.695 10.846 20.132 1.00 44.47 282 SER A O 1
ATOM 2286 N N . SER A 1 283 ? 6.234 11.607 21.605 1.00 48.72 283 SER A N 1
ATOM 2287 C CA . SER A 1 283 ? 6.160 10.614 22.679 1.00 48.72 283 SER A CA 1
ATOM 2288 C C . SER A 1 283 ? 6.732 9.203 22.425 1.00 48.72 283 SER A C 1
ATOM 2290 O O . SER A 1 283 ? 6.130 8.400 21.720 1.00 48.72 283 SER A O 1
ATOM 2292 N N . PRO A 1 284 ? 7.839 8.829 23.102 1.00 50.03 284 PRO A N 1
ATOM 2293 C CA . PRO A 1 284 ? 8.315 7.445 23.184 1.00 50.03 284 PRO A CA 1
ATOM 2294 C C . PRO A 1 284 ? 7.485 6.553 24.137 1.00 50.03 284 PRO A C 1
ATOM 2296 O O . PRO A 1 284 ? 7.866 5.410 24.371 1.00 50.03 284 PRO A O 1
ATOM 2299 N N . HIS A 1 285 ? 6.360 7.032 24.686 1.00 49.62 285 HIS A N 1
ATOM 2300 C CA . HIS A 1 285 ? 5.562 6.262 25.652 1.00 49.62 285 HIS A CA 1
ATOM 2301 C C . HIS A 1 285 ? 4.645 5.193 25.029 1.00 49.62 285 HIS A C 1
ATOM 2303 O O . HIS A 1 285 ? 4.407 4.176 25.668 1.00 49.62 285 HIS A O 1
ATOM 2309 N N . SER A 1 286 ? 4.193 5.347 23.779 1.00 51.09 286 SER A N 1
ATOM 2310 C CA . SER A 1 286 ? 3.257 4.394 23.148 1.00 51.09 286 SER A CA 1
ATOM 2311 C C . SER A 1 286 ? 3.913 3.091 22.674 1.00 51.09 286 SER A C 1
ATOM 2313 O O . SER A 1 286 ? 3.257 2.056 22.577 1.00 51.09 286 SER A O 1
ATOM 2315 N N . HIS A 1 287 ? 5.221 3.114 22.401 1.00 49.94 287 HIS A N 1
ATOM 2316 C CA . HIS A 1 287 ? 5.963 1.927 21.968 1.00 49.94 287 HIS A CA 1
ATOM 2317 C C . HIS A 1 287 ? 6.304 0.977 23.128 1.00 49.94 287 HIS A C 1
ATOM 2319 O O . HIS A 1 287 ? 6.496 -0.215 22.896 1.00 49.94 287 HIS A O 1
ATOM 2325 N N . LEU A 1 288 ? 6.366 1.498 24.359 1.00 54.03 288 LEU A N 1
ATOM 2326 C CA . LEU A 1 288 ? 6.584 0.709 25.576 1.00 54.03 288 LEU A CA 1
ATOM 2327 C C . LEU A 1 288 ? 5.294 0.005 26.026 1.00 54.03 288 LEU A C 1
ATOM 2329 O O . LEU A 1 288 ? 5.342 -1.176 26.349 1.00 54.03 288 LEU A O 1
ATOM 2333 N N . GLU A 1 289 ? 4.136 0.667 25.929 1.00 57.28 289 GLU A N 1
ATOM 2334 C CA . GLU A 1 289 ? 2.831 0.061 26.255 1.00 57.28 289 GLU A CA 1
ATOM 2335 C C . GLU A 1 289 ? 2.465 -1.115 25.335 1.00 57.28 289 GLU A C 1
ATOM 2337 O O . GLU A 1 289 ? 1.946 -2.132 25.793 1.00 57.28 289 GLU A O 1
ATOM 2342 N N . LEU A 1 290 ? 2.766 -1.017 24.034 1.00 58.84 290 LEU A N 1
ATOM 2343 C CA . LEU A 1 290 ? 2.516 -2.116 23.093 1.00 58.84 290 LEU A CA 1
ATOM 2344 C C . LEU A 1 290 ? 3.457 -3.309 23.316 1.00 58.84 290 LEU A C 1
ATOM 2346 O O . LEU A 1 290 ? 3.048 -4.450 23.104 1.00 58.84 290 LEU A O 1
ATOM 2350 N N . ALA A 1 291 ? 4.693 -3.059 23.760 1.00 64.00 291 ALA A N 1
ATOM 2351 C CA . ALA A 1 291 ? 5.636 -4.118 24.107 1.00 64.00 291 ALA A CA 1
ATOM 2352 C C . ALA A 1 291 ? 5.213 -4.850 25.394 1.00 64.00 291 ALA A C 1
ATOM 2354 O O . ALA A 1 291 ? 5.214 -6.079 25.413 1.00 64.00 291 ALA A O 1
ATOM 2355 N N . GLU A 1 292 ? 4.753 -4.126 26.420 1.00 70.38 292 GLU A N 1
ATOM 2356 C CA . GLU A 1 292 ? 4.245 -4.729 27.664 1.00 70.38 292 GLU A CA 1
ATOM 2357 C C . GLU A 1 292 ? 2.951 -5.535 27.445 1.00 70.38 292 GLU A C 1
ATOM 2359 O O . GLU A 1 292 ? 2.777 -6.606 28.034 1.00 70.38 292 GLU A O 1
ATOM 2364 N N . LEU A 1 293 ? 2.064 -5.085 26.548 1.00 73.88 293 LEU A N 1
ATOM 2365 C CA . LEU A 1 293 ? 0.860 -5.835 26.167 1.00 73.88 293 LEU A CA 1
ATOM 2366 C C . LEU A 1 293 ? 1.182 -7.130 25.407 1.00 73.88 293 LEU A C 1
ATOM 2368 O O . LEU A 1 293 ? 0.539 -8.158 25.642 1.00 73.88 293 LEU A O 1
ATOM 2372 N N . LEU A 1 294 ? 2.178 -7.100 24.516 1.00 76.38 294 LEU A N 1
ATOM 2373 C CA . LEU A 1 294 ? 2.641 -8.287 23.792 1.00 76.38 294 LEU A CA 1
ATOM 2374 C C . LEU A 1 294 ? 3.323 -9.292 24.731 1.00 76.38 294 LEU A C 1
ATOM 2376 O O . LEU A 1 294 ? 3.001 -10.480 24.667 1.00 76.38 294 LEU A O 1
ATOM 2380 N N . ASP A 1 295 ? 4.174 -8.832 25.649 1.00 77.38 295 ASP A N 1
ATOM 2381 C CA . ASP A 1 295 ? 4.825 -9.699 26.643 1.00 77.38 295 ASP A CA 1
ATOM 2382 C C . ASP A 1 295 ? 3.813 -10.335 27.612 1.00 77.38 295 ASP A C 1
ATOM 2384 O O . ASP A 1 295 ? 3.937 -11.515 27.969 1.00 77.38 295 ASP A O 1
ATOM 2388 N N . GLY A 1 296 ? 2.755 -9.604 27.982 1.00 84.88 296 GLY A N 1
ATOM 2389 C CA . GLY A 1 296 ? 1.648 -10.129 28.785 1.00 84.88 296 GLY A CA 1
ATOM 2390 C C . GLY A 1 296 ? 0.843 -11.220 28.067 1.00 84.88 296 GLY A C 1
ATOM 2391 O O . GLY A 1 296 ? 0.529 -12.260 28.657 1.00 84.88 296 GLY A O 1
ATOM 2392 N N . LEU A 1 297 ? 0.551 -11.028 26.776 1.00 81.94 297 LEU A N 1
ATOM 2393 C CA . LEU A 1 297 ? -0.145 -12.017 25.944 1.00 81.94 297 LEU A CA 1
ATOM 2394 C C . LEU A 1 297 ? 0.690 -13.284 25.736 1.00 81.94 297 LEU A C 1
ATOM 2396 O O . LEU A 1 297 ? 0.162 -14.389 25.873 1.00 81.94 297 LEU A O 1
ATOM 2400 N N . VAL A 1 298 ? 1.989 -13.138 25.466 1.00 82.44 298 VAL A N 1
ATOM 2401 C CA . VAL A 1 298 ? 2.914 -14.269 25.291 1.00 82.44 298 VAL A CA 1
ATOM 2402 C C . VAL A 1 298 ? 3.050 -15.064 26.591 1.00 82.44 298 VAL A C 1
ATOM 2404 O O . VAL A 1 298 ? 2.930 -16.290 26.571 1.00 82.44 298 VAL A O 1
ATOM 2407 N N . SER A 1 299 ? 3.191 -14.390 27.735 1.00 80.31 299 SER A N 1
ATOM 2408 C CA . SER A 1 299 ? 3.277 -15.048 29.048 1.00 80.31 299 SER A CA 1
ATOM 2409 C C . SER A 1 299 ? 1.989 -15.796 29.416 1.00 80.31 299 SER A C 1
ATOM 2411 O O . SER A 1 299 ? 2.043 -16.908 29.945 1.00 80.31 299 SER A O 1
ATOM 2413 N N . SER A 1 300 ? 0.818 -15.238 29.084 1.00 83.56 300 SER A N 1
ATOM 2414 C CA . SER A 1 300 ? -0.473 -15.908 29.294 1.00 83.56 300 SER A CA 1
ATOM 2415 C C . SER A 1 300 ? -0.637 -17.149 28.409 1.00 83.56 300 SER A C 1
ATOM 2417 O O . SER A 1 300 ? -1.145 -18.178 28.866 1.00 83.56 300 SER A O 1
ATOM 2419 N N . LEU A 1 301 ? -0.177 -17.082 27.155 1.00 78.31 301 LEU A N 1
ATOM 2420 C CA . LEU A 1 301 ? -0.237 -18.204 26.219 1.00 78.31 301 LEU A CA 1
ATOM 2421 C C . LEU A 1 301 ? 0.688 -19.351 26.653 1.00 78.31 301 LEU A C 1
ATOM 2423 O O . LEU A 1 301 ? 0.277 -20.510 26.623 1.00 78.31 301 LEU A O 1
ATOM 2427 N N . ILE A 1 302 ? 1.898 -19.021 27.117 1.00 80.69 302 ILE A N 1
ATOM 2428 C CA . ILE A 1 302 ? 2.864 -19.989 27.653 1.00 80.69 302 ILE A CA 1
ATOM 2429 C C . ILE A 1 302 ? 2.297 -20.676 28.900 1.00 80.69 302 ILE A C 1
ATOM 2431 O O . ILE A 1 302 ? 2.303 -21.902 28.964 1.00 80.69 302 ILE A O 1
ATOM 2435 N N . GLY A 1 303 ? 1.712 -19.924 29.839 1.00 79.25 303 GLY A N 1
ATOM 2436 C CA . GLY A 1 303 ? 1.100 -20.505 31.040 1.00 79.25 303 GLY A CA 1
ATOM 2437 C C . GLY A 1 303 ? -0.083 -21.436 30.741 1.00 79.25 303 GLY A C 1
ATOM 2438 O O . GLY A 1 303 ? -0.255 -22.453 31.409 1.00 79.25 303 GLY A O 1
ATOM 2439 N N . ARG A 1 304 ? -0.885 -21.139 29.708 1.00 75.81 304 ARG A N 1
ATOM 2440 C CA . ARG A 1 304 ? -1.999 -22.008 29.279 1.00 75.81 304 ARG A CA 1
ATOM 2441 C C . ARG A 1 304 ? -1.531 -23.280 28.570 1.00 75.81 304 ARG A C 1
ATOM 2443 O O . ARG A 1 304 ? -2.187 -24.316 28.698 1.00 75.81 304 ARG A O 1
ATOM 2450 N N . LEU A 1 305 ? -0.424 -23.209 27.833 1.00 71.56 305 LEU A N 1
ATOM 2451 C CA . LEU A 1 305 ? 0.196 -24.375 27.202 1.00 71.56 305 LEU A CA 1
ATOM 2452 C C . LEU A 1 305 ? 0.834 -25.296 28.249 1.00 71.56 305 LEU A C 1
ATOM 2454 O O . LEU A 1 305 ? 0.640 -26.506 28.170 1.00 71.56 305 LEU A O 1
ATOM 2458 N N . ASP A 1 306 ? 1.495 -24.731 29.261 1.00 70.25 306 ASP A N 1
ATOM 2459 C CA . ASP A 1 306 ? 2.124 -25.490 30.351 1.00 70.25 306 ASP A CA 1
ATOM 2460 C C . ASP A 1 306 ? 1.073 -26.213 31.217 1.00 70.25 306 ASP A C 1
ATOM 2462 O O . ASP A 1 306 ? 1.176 -27.415 31.459 1.00 70.25 306 ASP A O 1
ATOM 2466 N N . LEU A 1 307 ? -0.041 -25.538 31.545 1.00 67.06 307 LEU A N 1
ATOM 2467 C CA . LEU A 1 307 ? -1.172 -26.167 32.244 1.00 67.06 307 LEU A CA 1
ATOM 2468 C C . LEU A 1 307 ? -1.822 -27.302 31.435 1.00 67.06 307 LEU A C 1
ATOM 2470 O O . LEU A 1 307 ? -2.299 -28.276 32.011 1.00 67.06 307 LEU A O 1
ATOM 2474 N N . SER A 1 308 ? -1.852 -27.184 30.104 1.00 64.25 308 SER A N 1
ATOM 2475 C CA . SER A 1 308 ? -2.432 -28.210 29.226 1.00 64.25 308 SER A CA 1
ATOM 2476 C C . SER A 1 308 ? -1.525 -29.436 29.079 1.00 64.25 308 SER A C 1
ATOM 2478 O O . SER A 1 308 ? -2.028 -30.538 28.879 1.00 64.25 308 SER A O 1
ATOM 2480 N N . LEU A 1 309 ? -0.206 -29.266 29.214 1.00 62.94 309 LEU A N 1
ATOM 2481 C CA . LEU A 1 309 ? 0.771 -30.359 29.212 1.00 62.94 309 LEU A CA 1
ATOM 2482 C C . LEU A 1 309 ? 0.835 -31.117 30.545 1.00 62.94 309 LEU A C 1
ATOM 2484 O O . LEU A 1 309 ? 1.290 -32.254 30.562 1.00 62.94 309 LEU A O 1
ATOM 2488 N N . GLN A 1 310 ? 0.361 -30.522 31.641 1.00 58.34 310 GLN A N 1
ATOM 2489 C CA . GLN A 1 310 ? 0.339 -31.143 32.972 1.00 58.34 310 GLN A CA 1
ATOM 2490 C C . GLN A 1 310 ? -0.944 -31.935 33.275 1.00 58.34 310 GLN A C 1
ATOM 2492 O O . GLN A 1 310 ? -1.012 -32.629 34.288 1.00 58.34 310 GLN A O 1
ATOM 2497 N N . ILE A 1 311 ? -1.959 -31.816 32.412 1.00 57.62 311 ILE A N 1
ATOM 2498 C CA . ILE A 1 311 ? -3.253 -32.515 32.512 1.00 57.62 311 ILE A CA 1
ATOM 2499 C C . ILE A 1 311 ? -3.301 -33.759 31.588 1.00 57.62 311 ILE A C 1
ATOM 2501 O O . ILE A 1 311 ? -4.269 -34.520 31.635 1.00 57.62 311 ILE A O 1
ATOM 2505 N N . LEU A 1 312 ? -2.250 -34.005 30.793 1.00 52.16 312 LEU A N 1
ATOM 2506 C CA . LEU A 1 312 ? -2.045 -35.231 30.004 1.00 52.16 312 LEU A CA 1
ATOM 2507 C C . LEU A 1 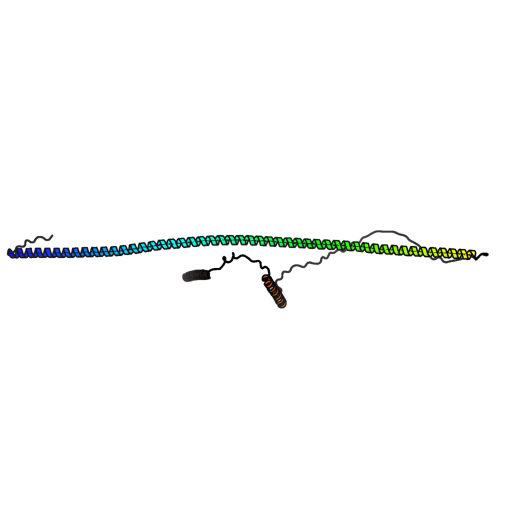312 ? -1.088 -36.199 30.714 1.00 52.16 312 LEU A C 1
ATOM 2509 O O . LEU A 1 312 ? -1.319 -37.423 30.596 1.00 52.16 312 LEU A O 1
#

Foldseek 3Di:
DDDPDPDDDPDPVVVVVVVVVVVVVVVVVVVVVVVVVVVVVVVVVVVVVVVVVVVVVVVVVVVVVVVVVVVVVVVVVVVVVVVVVVVVVVVVVVVVVVVVVVVVVVVVVVVVVVVVVVVVVVVVVVVVVVVVVVVVVVVVVVVVVVVVVVVVVVVVVVVVVVVVVVVVVVVVVVVVVVVVVVVVVVVDDDDDDDDDDDDDDDDDDDDDDDDDDDDDDDDDDDDDDDDDDDDDDDDDDDDDDPVVVVVVVVVVVVVVVVVVVVVPDDDDDDDDPDPPPPDDDDDPVVVVVVVVVVVVVVVVVVVVVVVVVVVD

pLDDT: mean 77.6, std 24.56, range [29.59, 98.88]

Organism: NCBI:txid32473

InterPro domains:
  IPR006964 NUDE domain [PF04880] (135-263)
  IPR033494 NUDE family [PTHR10921] (1-261)

Sequence (312 aa):
MVEPTAHSFPSLKEELEYWKEQAHKHQQRADE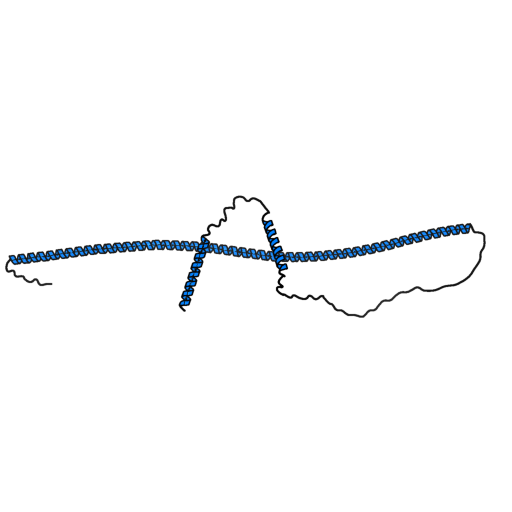AQEELQEFQQMSRDYEAELETELKQCEGRNKELLLDNNRLRMELESIKEKFDAQHSEAFRHISTLEDDLAETKAVRDHLQKYIRELEQSNDDLERTKRATIMSLEDFEQRMNHVIERNAFLESELDEKENLLESVQRLKDEARDLRQELAVRQKERRPSSSLGKDSDRSEMRCSSPPNLSIPITPSKPVGSYMTPPASSIHSLTGTPLTTSARISALNIVGELLRKVGKHYKCTNVSKPTKAWASIHAPSSPHSHLELAELLDGLVSSLIGRLDLSLQIL

Radius of gyration: 72.97 Å; Cα contacts (8 Å, |Δi|>4): 3; chains: 1; bounding box: 153×65×219 Å